Protein AF-A0AAV8HMB7-F1 (afdb_monomer)

Organism: NCBI:txid906938

Secondary structure (DSSP, 8-state):
--HHHHHHHHSS--TTHHHHHHHHHHHHHHHHS--HHHH-TT-HHHHHH-HHHHHHHHHHHHHHHHHHHHHHHHHHHHHHHGGGSPPPHHHHHHHHHH-TTSSS---HHHHHHHHHHHHHHHHHHHHHHHHHHHHHHHH-HHHHHHHHHHHHHHHHH-SSGGG--GGG--S-----S----------PPP-----

Foldseek 3Di:
DDQVLCCQALVGDQPCVVVLVVLLVLLVVLVVDDALCVVCVPDPVSCVPTPSNVSNVVSVVSLLVSVVVSLVVSVVVCVVPDPPDDDHNSNVLVVQQVPPPDPDGQDPVNSSVVSSVSVSVVPPVVVVVVVVLVVVCVVPVVLVVVVVVVVVVVCVVDVDPVPPDPVPDDDSPPPPVDDPDPDPDPDDDDDDDDD

Mean predicted aligned error: 13.23 Å

Radius of gyration: 24.37 Å; Cα contacts (8 Å, |Δi|>4): 107; chains: 1; bounding box: 88×45×56 Å

InterPro domains:
  IPR001128 Cytochrome P450 [PF00067] (11-167)
  IPR002401 Cytochrome P450, E-class, group I [PR00463] (110-127)
  IPR002401 Cytochrome P450, E-class, group I [PR00463] (130-156)
  IPR036396 Cytochrome P450 superfamily [G3DSA:1.10.630.10] (1-181)
  IPR036396 Cytochrome P450 superfamily [SSF48264] (2-167)
  IPR052306 Cytochrome P450 71D [PTHR47953] (2-163)

Solvent-accessible surface area (backbone atoms only — not comparable to full-atom values): 11800 Å² total; per-residue (Å²): 110,44,68,67,56,34,33,57,40,63,66,39,79,68,91,58,49,70,60,47,46,54,34,47,50,54,40,51,50,52,74,73,45,94,47,61,44,75,79,36,71,85,39,68,63,37,54,72,68,35,61,59,59,56,49,41,54,50,29,49,52,54,46,49,54,53,48,49,55,51,53,50,54,45,51,54,51,45,70,76,57,54,93,80,62,86,82,29,53,49,58,53,54,51,50,48,37,70,38,84,85,48,99,71,51,54,49,67,70,57,51,52,49,51,55,50,50,52,49,52,57,58,22,54,57,52,50,53,52,50,54,51,52,52,53,54,33,70,74,32,59,71,60,37,52,50,53,54,51,48,53,56,52,50,56,76,74,41,98,47,88,86,70,67,65,73,90,80,64,81,91,76,76,80,68,74,91,65,75,94,69,85,74,87,73,83,86,79,79,88,74,90,74,92,130

Sequence (195 aa):
MNDITTRAIIGSKCKKQDTFLRELDAAVKILADFNLTDLFPSSRLARLVSSAAKIAERSKQEIYHILDEVIEQHRESMIARGESKEEDLLSVLLRLHDEETLENPLDMDKIRAAILDLFAAGSETTSTTLEWAMSELIRNPATMEMAQSEIRRIIKGSSTPEEIDMSESIGLTARRKTPLLLFAVPYEIDMGING

Structure (mmCIF, N/CA/C/O backbone):
data_AF-A0AAV8HMB7-F1
#
_entry.id   AF-A0AAV8HMB7-F1
#
loop_
_atom_site.group_PDB
_atom_site.id
_atom_site.type_symbol
_atom_site.label_atom_id
_atom_site.label_alt_id
_atom_site.label_comp_id
_atom_site.label_asym_id
_atom_site.label_entity_id
_atom_site.label_seq_id
_atom_site.pdbx_PDB_ins_code
_atom_site.Cartn_x
_atom_site.Cartn_y
_atom_site.Cartn_z
_atom_site.occupancy
_atom_site.B_iso_or_equiv
_atom_site.auth_seq_id
_atom_site.auth_comp_id
_atom_site.auth_asym_id
_atom_site.auth_atom_id
_atom_site.pdbx_PDB_model_num
ATOM 1 N N . MET A 1 1 ? -0.759 3.707 5.070 1.00 62.91 1 MET A N 1
ATOM 2 C CA . MET A 1 1 ? 0.186 2.696 4.586 1.00 62.91 1 MET A CA 1
ATOM 3 C C . MET A 1 1 ? 0.755 2.033 5.795 1.00 62.91 1 MET A C 1
ATOM 5 O O . MET A 1 1 ? 1.129 2.752 6.706 1.00 62.91 1 MET A O 1
ATOM 9 N N . ASN A 1 2 ? 0.722 0.712 5.860 1.00 75.00 2 ASN A N 1
ATOM 10 C CA . ASN A 1 2 ? 1.166 0.003 7.053 1.00 75.00 2 ASN A CA 1
ATOM 11 C C . ASN A 1 2 ? 2.586 -0.512 6.826 1.00 75.00 2 ASN A C 1
ATOM 13 O O . ASN A 1 2 ? 2.926 -0.933 5.723 1.00 75.00 2 ASN A O 1
ATOM 17 N N . ASP A 1 3 ? 3.413 -0.472 7.872 1.00 79.50 3 ASP A N 1
ATOM 18 C CA . ASP A 1 3 ? 4.829 -0.869 7.812 1.00 79.50 3 ASP A CA 1
ATOM 19 C C . ASP A 1 3 ? 4.992 -2.324 7.331 1.00 79.50 3 ASP A C 1
ATOM 21 O O . ASP A 1 3 ? 5.912 -2.648 6.586 1.00 79.50 3 ASP A O 1
ATOM 25 N N . ILE A 1 4 ? 4.033 -3.187 7.683 1.00 80.50 4 ILE A N 1
ATOM 26 C CA . ILE A 1 4 ? 3.960 -4.583 7.227 1.00 80.50 4 ILE A CA 1
ATOM 27 C C . ILE A 1 4 ? 3.804 -4.644 5.702 1.00 80.50 4 ILE A C 1
ATOM 29 O O . ILE A 1 4 ? 4.595 -5.296 5.024 1.00 80.50 4 ILE A O 1
ATOM 33 N N . THR A 1 5 ? 2.824 -3.922 5.154 1.00 83.19 5 THR A N 1
ATOM 34 C CA . THR A 1 5 ? 2.552 -3.871 3.713 1.00 83.19 5 THR A CA 1
ATOM 35 C C . THR A 1 5 ? 3.744 -3.292 2.951 1.00 83.19 5 THR A C 1
ATOM 37 O O . THR A 1 5 ? 4.131 -3.839 1.924 1.00 83.19 5 THR A O 1
ATOM 40 N N . THR A 1 6 ? 4.399 -2.244 3.468 1.00 84.88 6 THR A N 1
ATOM 41 C CA . THR A 1 6 ? 5.612 -1.704 2.827 1.00 84.88 6 THR A CA 1
ATOM 42 C C . THR A 1 6 ? 6.750 -2.705 2.816 1.00 84.88 6 THR A C 1
ATOM 44 O O . THR A 1 6 ? 7.386 -2.899 1.785 1.00 84.88 6 THR A O 1
ATOM 47 N N . ARG A 1 7 ? 6.985 -3.398 3.934 1.00 85.50 7 ARG A N 1
ATOM 48 C CA . ARG A 1 7 ? 8.074 -4.371 4.015 1.00 85.50 7 ARG A CA 1
ATOM 49 C C . ARG A 1 7 ? 7.857 -5.568 3.099 1.00 85.50 7 ARG A C 1
ATOM 51 O O . ARG A 1 7 ? 8.823 -6.030 2.513 1.00 85.50 7 ARG A O 1
ATOM 58 N N . ALA A 1 8 ? 6.620 -6.033 2.947 1.00 85.75 8 ALA A N 1
ATOM 59 C CA . ALA A 1 8 ? 6.302 -7.134 2.041 1.00 85.75 8 ALA A CA 1
ATOM 60 C C . ALA A 1 8 ? 6.504 -6.762 0.560 1.00 85.75 8 ALA A C 1
ATOM 62 O O . ALA A 1 8 ? 6.928 -7.591 -0.239 1.00 85.75 8 ALA A O 1
ATOM 63 N N . ILE A 1 9 ? 6.199 -5.516 0.187 1.00 86.75 9 ILE A N 1
ATOM 64 C CA . ILE A 1 9 ? 6.193 -5.090 -1.218 1.00 86.75 9 ILE A CA 1
ATOM 65 C C . ILE A 1 9 ? 7.569 -4.604 -1.674 1.00 86.75 9 ILE A C 1
ATOM 67 O O . ILE A 1 9 ? 8.003 -4.965 -2.762 1.00 86.75 9 ILE A O 1
ATOM 71 N N . ILE A 1 10 ? 8.243 -3.790 -0.857 1.00 87.38 10 ILE A N 1
ATOM 72 C CA . ILE A 1 10 ? 9.503 -3.106 -1.211 1.00 87.38 10 ILE A CA 1
ATOM 73 C C . ILE A 1 10 ? 10.653 -3.426 -0.245 1.00 87.38 10 ILE A C 1
ATOM 75 O O . ILE A 1 10 ? 11.651 -2.705 -0.185 1.00 87.38 10 ILE A O 1
ATOM 79 N N . GLY A 1 11 ? 10.476 -4.419 0.632 1.00 84.31 11 GLY A N 1
ATOM 80 C CA . GLY A 1 11 ? 11.531 -4.890 1.533 1.00 84.31 11 GLY A CA 1
ATOM 81 C C . GLY A 1 11 ? 12.015 -3.871 2.571 1.00 84.31 11 GLY A C 1
ATOM 82 O O . GLY A 1 11 ? 13.046 -4.105 3.216 1.00 84.31 11 GLY A O 1
ATOM 83 N N . SER A 1 12 ? 11.337 -2.724 2.704 1.00 83.44 12 SER A N 1
ATOM 84 C CA . SER A 1 12 ? 11.775 -1.559 3.478 1.00 83.44 12 SER A CA 1
ATOM 85 C C . SER A 1 12 ? 10.609 -0.622 3.842 1.00 83.44 12 SER A C 1
ATOM 87 O O . SER A 1 12 ? 9.464 -0.849 3.453 1.00 83.44 12 SER A O 1
ATOM 89 N N . LYS A 1 13 ? 10.883 0.423 4.638 1.00 83.62 13 LYS A N 1
ATOM 90 C CA . LYS A 1 13 ? 9.896 1.463 4.977 1.00 83.62 13 LYS A CA 1
ATOM 91 C C . LYS A 1 13 ? 9.888 2.560 3.916 1.00 83.62 13 LYS A C 1
ATOM 93 O O . LYS A 1 13 ? 10.948 3.023 3.502 1.00 83.62 13 LYS A O 1
ATOM 98 N N . CYS A 1 14 ? 8.707 3.060 3.563 1.00 81.44 14 CYS A N 1
ATOM 99 C CA . CYS A 1 14 ? 8.588 4.227 2.690 1.00 81.44 14 CYS A CA 1
ATOM 100 C C . CYS A 1 14 ? 8.839 5.528 3.472 1.00 81.44 14 CYS A C 1
ATOM 102 O O . CYS A 1 14 ? 8.120 5.839 4.418 1.00 81.44 14 CYS A O 1
ATOM 104 N N . LYS A 1 15 ? 9.827 6.328 3.051 1.00 84.88 15 LYS A N 1
ATOM 105 C CA . LYS A 1 15 ? 10.182 7.597 3.720 1.00 84.88 15 LYS A CA 1
ATOM 106 C C . LYS A 1 15 ? 9.105 8.681 3.588 1.00 84.88 15 LYS A C 1
ATOM 108 O O . LYS A 1 15 ? 8.973 9.515 4.475 1.00 84.88 15 LYS A O 1
ATOM 113 N N . LYS A 1 16 ? 8.347 8.683 2.486 1.00 86.69 16 LYS A N 1
ATOM 114 C CA . LYS A 1 16 ? 7.319 9.693 2.161 1.00 86.69 16 LYS A CA 1
ATOM 115 C C . LYS A 1 16 ? 5.893 9.185 2.393 1.00 86.69 16 LYS A C 1
ATOM 117 O O . LYS A 1 16 ? 4.958 9.612 1.722 1.00 86.69 16 LYS A O 1
AT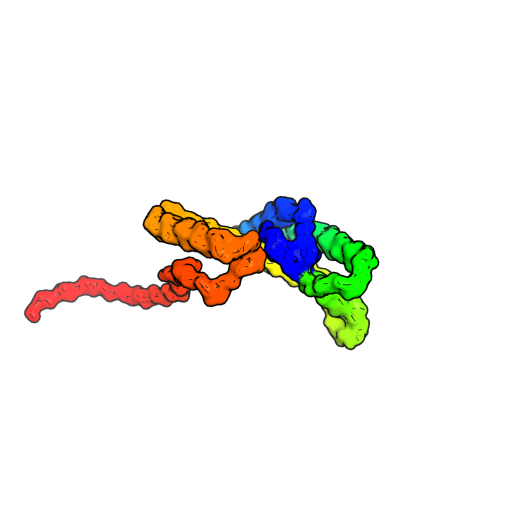OM 122 N N . GLN A 1 17 ? 5.731 8.281 3.353 1.00 84.62 17 GLN A N 1
ATOM 123 C CA . GLN A 1 17 ? 4.473 7.608 3.669 1.00 84.62 17 GLN A CA 1
ATOM 124 C C . GLN A 1 17 ? 3.298 8.566 3.914 1.00 84.62 17 GLN A C 1
ATOM 126 O O . GLN A 1 17 ? 2.227 8.351 3.354 1.00 84.62 17 GLN A O 1
ATOM 131 N N . ASP A 1 18 ? 3.491 9.629 4.698 1.00 86.88 18 ASP A N 1
ATOM 132 C CA . ASP A 1 18 ? 2.414 10.579 5.014 1.00 86.88 18 ASP A CA 1
ATOM 133 C C . ASP A 1 18 ? 1.961 11.369 3.782 1.00 86.88 18 ASP A C 1
ATOM 135 O O . ASP A 1 18 ? 0.770 11.585 3.564 1.00 86.88 18 ASP A O 1
ATOM 139 N N . THR A 1 19 ? 2.917 11.770 2.941 1.00 88.50 19 THR A N 1
ATOM 140 C CA . THR A 1 19 ? 2.638 12.434 1.662 1.00 88.50 19 THR A CA 1
ATOM 141 C C . THR A 1 19 ? 1.896 11.491 0.728 1.00 88.50 19 THR A C 1
ATOM 143 O O . THR A 1 19 ? 0.855 11.871 0.209 1.00 88.50 19 THR A O 1
ATOM 146 N N . PHE A 1 20 ? 2.363 10.250 0.583 1.00 87.50 20 PHE A N 1
ATOM 147 C CA . PHE A 1 20 ? 1.686 9.241 -0.228 1.00 87.50 20 PHE A CA 1
ATOM 148 C C . PHE A 1 20 ? 0.240 9.017 0.229 1.00 87.50 20 PHE A C 1
ATOM 150 O O . PHE A 1 20 ? -0.669 9.024 -0.592 1.00 87.50 20 PHE A O 1
ATOM 157 N N . LEU A 1 21 ? 0.009 8.868 1.538 1.00 86.31 21 LEU A N 1
ATOM 158 C CA . LEU A 1 21 ? -1.334 8.649 2.077 1.00 86.31 21 LEU A CA 1
ATOM 159 C C . LEU A 1 21 ? -2.268 9.826 1.852 1.00 86.31 21 LEU A C 1
ATOM 161 O O . LEU A 1 21 ? -3.438 9.618 1.553 1.00 86.31 21 LEU A O 1
ATOM 165 N N . ARG A 1 22 ? -1.757 11.050 1.983 1.00 89.31 22 ARG A N 1
ATOM 166 C CA . ARG A 1 22 ? -2.537 12.258 1.719 1.00 89.31 22 ARG A CA 1
ATOM 167 C C . ARG A 1 22 ? -2.952 12.348 0.251 1.00 89.31 22 ARG A C 1
ATOM 169 O O . ARG A 1 22 ? -4.106 12.660 -0.026 1.00 89.31 22 ARG A O 1
ATOM 176 N N . GLU A 1 23 ? -2.035 12.079 -0.676 1.00 89.44 23 GLU A N 1
ATOM 177 C CA . GLU A 1 23 ? -2.359 12.102 -2.107 1.00 89.44 23 GLU A CA 1
ATOM 178 C C . GLU A 1 23 ? -3.287 10.945 -2.498 1.00 89.44 23 GLU A C 1
ATOM 180 O O . GLU A 1 23 ? -4.195 11.128 -3.308 1.00 89.44 23 GLU A O 1
ATOM 185 N N . LEU A 1 24 ? -3.112 9.773 -1.882 1.00 85.75 24 LEU A N 1
ATOM 186 C CA . LEU A 1 24 ? -4.004 8.634 -2.072 1.00 85.75 24 LEU A CA 1
ATOM 187 C C . LEU A 1 24 ? -5.419 8.936 -1.560 1.00 85.75 24 LEU A C 1
ATOM 189 O O . LEU A 1 24 ? -6.378 8.686 -2.279 1.00 85.75 24 LEU A O 1
ATOM 193 N N . ASP A 1 25 ? -5.563 9.518 -0.367 1.00 84.69 25 ASP A N 1
ATOM 194 C CA . ASP A 1 25 ? -6.860 9.939 0.184 1.00 84.69 25 ASP A CA 1
ATOM 195 C C . ASP A 1 25 ? -7.547 10.977 -0.718 1.00 84.69 25 ASP A C 1
ATOM 197 O O . ASP A 1 25 ? -8.743 10.871 -0.988 1.00 84.69 25 ASP A O 1
ATOM 201 N N . ALA A 1 26 ? -6.792 11.939 -1.260 1.00 85.50 26 ALA A N 1
ATOM 202 C CA . ALA A 1 26 ? -7.321 12.890 -2.235 1.00 85.50 26 ALA A CA 1
ATOM 203 C C . ALA A 1 26 ? -7.830 12.187 -3.507 1.00 85.50 26 ALA A C 1
ATOM 205 O O . ALA A 1 26 ? -8.921 12.503 -3.988 1.00 85.50 26 ALA A O 1
ATOM 206 N N . ALA A 1 27 ? -7.081 11.210 -4.027 1.00 82.19 27 ALA A N 1
ATOM 207 C CA . ALA A 1 27 ? -7.482 10.428 -5.194 1.00 82.19 27 ALA A CA 1
ATOM 208 C C . ALA A 1 27 ? -8.721 9.556 -4.918 1.00 82.19 27 ALA A C 1
ATOM 210 O O . ALA A 1 27 ? -9.657 9.559 -5.718 1.00 82.19 27 ALA A O 1
ATOM 211 N N . VAL A 1 28 ? -8.768 8.860 -3.777 1.00 80.19 28 VAL A N 1
ATOM 212 C CA . VAL A 1 28 ? -9.905 8.017 -3.364 1.00 80.19 28 VAL A CA 1
ATOM 213 C C . VAL A 1 28 ? -11.162 8.855 -3.155 1.00 80.19 28 VAL A C 1
ATOM 215 O O . VAL A 1 28 ? -12.229 8.473 -3.627 1.00 80.19 28 VAL A O 1
ATOM 218 N N . LYS A 1 29 ? -11.050 10.034 -2.532 1.00 82.00 29 LYS A N 1
ATOM 219 C CA . LYS A 1 29 ? -12.180 10.964 -2.384 1.00 82.00 29 LYS A CA 1
ATOM 220 C C . LYS A 1 29 ? -12.753 11.387 -3.725 1.00 82.00 29 LYS A C 1
ATOM 222 O O . LYS A 1 29 ? -13.965 11.409 -3.873 1.00 82.00 29 LYS A O 1
ATOM 227 N N . ILE A 1 30 ? -11.900 11.684 -4.703 1.00 80.31 30 ILE A N 1
ATOM 228 C CA . ILE A 1 30 ? -12.360 12.036 -6.050 1.00 80.31 30 ILE A CA 1
ATOM 229 C C . ILE A 1 30 ? -13.053 10.850 -6.719 1.00 80.31 30 ILE A C 1
ATOM 231 O O . ILE A 1 30 ? -14.094 11.045 -7.333 1.00 80.31 30 ILE A O 1
ATOM 235 N N . LEU A 1 31 ? -12.505 9.637 -6.587 1.00 73.19 31 LEU A N 1
ATOM 236 C CA . LEU A 1 31 ? -13.115 8.418 -7.130 1.00 73.19 31 LEU A CA 1
ATOM 237 C C . LEU A 1 31 ? -14.464 8.083 -6.476 1.00 73.19 31 LEU A C 1
ATOM 239 O O . LEU A 1 31 ? -15.320 7.487 -7.125 1.00 73.19 31 LEU A O 1
ATOM 243 N N . ALA A 1 32 ? -14.640 8.432 -5.201 1.00 73.88 32 ALA A N 1
ATOM 244 C CA . ALA A 1 32 ? -15.855 8.168 -4.438 1.00 73.88 32 ALA A CA 1
ATOM 245 C C . ALA A 1 32 ? -16.929 9.266 -4.571 1.00 73.88 32 ALA A C 1
ATOM 247 O O . ALA A 1 32 ? -18.093 9.003 -4.265 1.00 73.88 32 ALA A O 1
ATOM 248 N N . ASP A 1 33 ? -16.560 10.483 -4.985 1.00 72.88 33 ASP A N 1
ATOM 249 C CA . ASP A 1 33 ? -17.474 11.623 -5.124 1.00 72.88 33 ASP A CA 1
ATOM 250 C C . ASP A 1 33 ? -18.108 11.698 -6.527 1.00 72.88 33 ASP A C 1
ATOM 252 O O . ASP A 1 33 ? -17.581 11.179 -7.511 1.00 72.88 33 ASP A O 1
ATOM 256 N N . PHE A 1 34 ? -19.257 12.365 -6.640 1.00 67.81 34 PHE A N 1
ATOM 257 C CA . PHE A 1 34 ? -19.958 12.546 -7.912 1.00 67.81 34 PHE A CA 1
ATOM 258 C C . PHE A 1 34 ? -19.314 13.665 -8.737 1.00 67.81 34 PHE A C 1
ATOM 260 O O . PHE A 1 34 ? -19.538 14.849 -8.472 1.00 67.81 34 PHE A O 1
ATOM 267 N N . ASN A 1 35 ? -18.579 13.326 -9.801 1.00 66.62 35 ASN A N 1
ATOM 268 C CA . ASN A 1 35 ? -17.945 14.340 -10.644 1.00 66.62 35 ASN A CA 1
ATOM 269 C C . ASN A 1 35 ? -18.756 14.662 -11.907 1.00 66.62 35 ASN A C 1
ATOM 271 O O . ASN A 1 35 ? -19.374 13.806 -12.540 1.00 66.62 35 ASN A O 1
ATOM 275 N N . LEU A 1 36 ? -18.678 15.919 -12.364 1.00 63.78 36 LEU A N 1
ATOM 276 C CA . LEU A 1 36 ? -19.270 16.355 -13.643 1.00 63.78 36 LEU A CA 1
ATOM 277 C C . LEU A 1 36 ? -18.724 15.573 -14.845 1.00 63.78 36 LEU A C 1
ATOM 279 O O . LEU A 1 36 ? -19.393 15.461 -15.871 1.00 63.78 36 LEU A O 1
ATOM 283 N N . THR A 1 37 ? -17.508 15.046 -14.722 1.00 67.94 37 THR A N 1
ATOM 284 C CA . THR A 1 37 ? -16.890 14.163 -15.712 1.00 67.94 37 THR A CA 1
ATOM 285 C C . THR A 1 37 ? -17.543 12.787 -15.761 1.00 67.94 37 THR A C 1
ATOM 287 O O . THR A 1 37 ? -17.557 12.192 -16.833 1.00 67.94 37 THR A O 1
ATOM 290 N N . ASP A 1 38 ? -18.137 12.323 -14.663 1.00 71.12 38 ASP A N 1
ATOM 291 C CA . ASP A 1 38 ? -18.827 11.030 -14.588 1.00 71.12 38 ASP A CA 1
ATOM 292 C C . ASP A 1 38 ? -20.257 11.155 -15.126 1.00 71.12 38 ASP A C 1
ATOM 294 O O . ASP A 1 38 ? -20.750 10.270 -15.823 1.00 71.12 38 ASP A O 1
ATOM 298 N N . LEU A 1 39 ? -20.900 12.305 -14.885 1.00 74.69 39 LEU A N 1
ATOM 299 C CA . LEU A 1 39 ? -22.230 12.622 -15.420 1.00 74.69 39 LEU A CA 1
ATOM 300 C C . LEU A 1 39 ? -22.205 12.976 -16.915 1.00 74.69 39 LEU A C 1
ATOM 302 O O . LEU A 1 39 ? -23.147 12.670 -17.645 1.00 74.69 39 LEU A O 1
A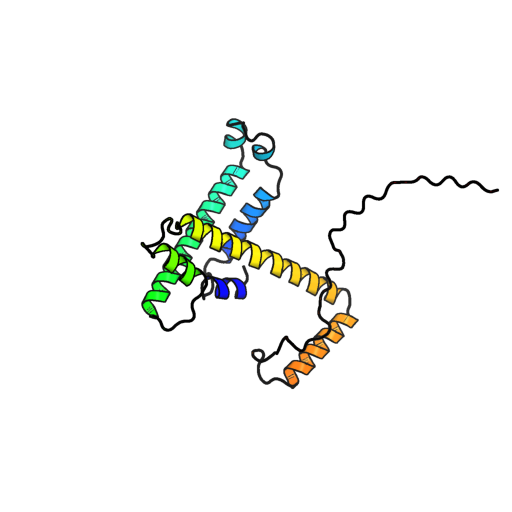TOM 306 N N . PHE A 1 40 ? -21.135 13.623 -17.387 1.00 74.56 40 PHE A N 1
ATOM 307 C CA . PHE A 1 40 ? -21.007 14.083 -18.773 1.00 74.56 40 PHE A CA 1
ATOM 308 C C . PHE A 1 40 ? -19.627 13.749 -19.371 1.00 74.56 40 PHE A C 1
ATOM 310 O O . PHE A 1 40 ? -18.877 14.659 -19.749 1.00 74.56 40 PHE A O 1
ATOM 317 N N . PRO A 1 41 ? -19.294 12.455 -19.551 1.00 69.38 41 PRO A N 1
ATOM 318 C CA . PRO A 1 41 ? -17.954 12.002 -19.952 1.00 69.38 41 PRO A CA 1
ATOM 319 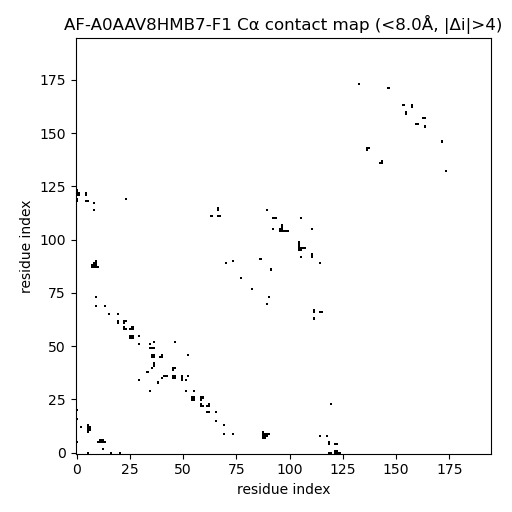C C . PRO A 1 41 ? -17.499 12.534 -21.318 1.00 69.38 41 PRO A C 1
ATOM 321 O O . PRO A 1 41 ? -16.304 12.720 -21.569 1.00 69.38 41 PRO A O 1
ATOM 324 N N . SER A 1 42 ? -18.451 12.854 -22.197 1.00 78.25 42 SER A N 1
ATOM 325 C CA . SER A 1 42 ? -18.189 13.359 -23.552 1.00 78.25 42 SER A CA 1
ATOM 326 C C . SER A 1 42 ? -17.965 14.877 -23.619 1.00 78.25 42 SER A C 1
ATOM 328 O O . SER A 1 42 ? -17.517 15.393 -24.644 1.00 78.25 42 SER A O 1
ATOM 330 N N . SER A 1 43 ? -18.252 15.619 -22.545 1.00 77.94 43 SER A N 1
ATOM 331 C CA . SER A 1 43 ? -18.160 17.080 -22.551 1.00 77.94 43 SER A CA 1
ATOM 332 C C . SER A 1 43 ? -16.729 17.550 -22.286 1.00 77.94 43 SER A C 1
ATOM 334 O O . SER A 1 43 ? -16.201 17.455 -21.177 1.00 77.94 43 SER A O 1
ATOM 336 N N . ARG A 1 44 ? -16.094 18.132 -23.311 1.00 72.19 44 ARG A N 1
ATOM 337 C CA . ARG A 1 44 ? -14.770 18.768 -23.177 1.00 72.19 44 ARG A CA 1
ATOM 338 C C . ARG A 1 44 ? -14.789 19.924 -22.173 1.00 72.19 44 ARG A C 1
ATOM 340 O O . ARG A 1 44 ? -13.793 20.131 -21.492 1.00 72.19 44 ARG A O 1
ATOM 347 N N . LEU A 1 45 ? -15.916 20.631 -22.055 1.00 71.81 45 LEU A N 1
ATOM 348 C CA . LEU A 1 45 ? -16.099 21.719 -21.094 1.00 71.81 45 LEU A CA 1
ATOM 349 C C . LEU A 1 45 ? -16.177 21.189 -19.656 1.00 71.81 45 LEU A C 1
ATOM 351 O O . LEU A 1 45 ? -15.517 21.738 -18.780 1.00 71.81 45 LEU A O 1
ATOM 355 N N . ALA A 1 46 ? -16.903 20.086 -19.430 1.00 70.62 46 ALA A N 1
ATOM 356 C CA . ALA A 1 46 ? -16.967 19.441 -18.118 1.00 70.62 46 ALA A CA 1
ATOM 357 C C . ALA A 1 46 ? -15.574 18.990 -17.653 1.00 70.62 46 ALA A C 1
ATOM 359 O O . ALA A 1 46 ? -15.199 19.247 -16.513 1.00 70.62 46 ALA A O 1
ATOM 360 N N . ARG A 1 47 ? -14.756 18.422 -18.553 1.00 67.44 47 ARG A N 1
ATOM 361 C CA . ARG A 1 47 ? -13.353 18.081 -18.253 1.00 67.44 47 ARG A CA 1
ATOM 362 C C . ARG A 1 47 ? -12.477 19.307 -17.974 1.00 67.44 47 ARG A C 1
ATOM 364 O O . ARG A 1 47 ? -11.644 19.260 -17.080 1.00 67.44 47 ARG A O 1
ATOM 371 N N . LEU A 1 48 ? -12.655 20.401 -18.719 1.00 67.44 48 LEU A N 1
ATOM 372 C CA . LEU A 1 48 ? -11.837 21.614 -18.580 1.00 67.44 48 LEU A CA 1
ATOM 373 C C . LEU A 1 48 ? -12.114 22.372 -17.267 1.00 67.44 48 LEU A C 1
ATOM 375 O O . LEU A 1 48 ? -11.201 22.941 -16.658 1.00 67.44 48 LEU A O 1
ATOM 379 N N . VAL A 1 49 ? -13.384 22.393 -16.854 1.00 68.00 49 VAL A N 1
ATOM 380 C CA . VAL A 1 49 ? -13.864 23.104 -15.660 1.00 68.00 49 VAL A CA 1
ATOM 381 C C . VAL A 1 49 ? -13.763 22.234 -14.402 1.00 68.00 49 VAL A C 1
ATOM 383 O O . VAL A 1 49 ? -13.698 22.779 -13.303 1.00 68.00 49 VAL A O 1
ATOM 386 N N . SER A 1 50 ? -13.674 20.906 -14.542 1.00 74.19 50 SER A N 1
ATOM 387 C CA . SER A 1 50 ? -13.558 19.985 -13.408 1.00 74.19 50 SER A CA 1
ATOM 388 C C . SER A 1 50 ? -12.283 20.238 -12.598 1.00 74.19 50 SER A C 1
ATOM 390 O O . SER A 1 50 ? -11.161 19.961 -13.031 1.00 74.19 50 SER A O 1
ATOM 392 N N . SER A 1 51 ? -12.466 20.759 -11.385 1.00 75.75 51 SER A N 1
ATOM 393 C CA . SER A 1 51 ? -11.431 20.807 -10.353 1.00 75.75 51 SER A CA 1
ATOM 394 C C . SER A 1 51 ? -10.981 19.398 -9.968 1.00 75.75 51 SER A C 1
ATOM 396 O O . SER A 1 51 ? -9.787 19.185 -9.783 1.00 75.75 51 SER A O 1
ATOM 398 N N . ALA A 1 52 ? -11.902 18.432 -9.939 1.00 77.44 52 ALA A N 1
ATOM 399 C CA . ALA A 1 52 ? -11.619 17.039 -9.615 1.00 77.44 52 ALA A CA 1
ATOM 400 C C . ALA A 1 52 ? -10.621 16.400 -10.591 1.00 77.44 52 ALA A C 1
ATOM 402 O O . ALA A 1 52 ? -9.644 15.804 -10.154 1.00 77.44 52 ALA A O 1
ATOM 403 N N . ALA A 1 53 ? -10.777 16.614 -11.902 1.00 75.00 53 ALA A N 1
ATOM 404 C CA . ALA A 1 53 ? -9.832 16.094 -12.895 1.00 75.00 53 ALA A CA 1
ATOM 405 C C . ALA A 1 53 ? -8.417 16.678 -12.714 1.00 75.00 53 ALA A C 1
ATOM 407 O O . ALA A 1 53 ? -7.423 15.969 -12.842 1.00 75.00 53 ALA A O 1
ATOM 408 N N . LYS A 1 54 ? -8.320 17.971 -12.373 1.00 81.50 54 LYS A N 1
ATOM 409 C CA . LYS A 1 54 ? -7.033 18.637 -12.111 1.00 81.50 54 LYS A CA 1
ATOM 410 C C . LYS A 1 54 ? -6.373 18.141 -10.826 1.00 81.50 54 LYS A C 1
ATOM 412 O O . LYS A 1 54 ? -5.154 18.004 -10.793 1.00 81.50 54 LYS A O 1
ATOM 417 N N . ILE A 1 55 ? -7.156 17.909 -9.772 1.00 82.94 55 ILE A N 1
ATOM 418 C CA . ILE A 1 55 ? -6.641 17.386 -8.501 1.00 82.94 55 ILE A CA 1
ATOM 419 C C . ILE A 1 55 ? -6.207 15.928 -8.681 1.00 82.94 55 ILE A C 1
ATOM 421 O O . ILE A 1 55 ? -5.104 15.592 -8.272 1.00 82.94 55 ILE A O 1
ATOM 425 N N . ALA A 1 56 ? -7.002 15.101 -9.366 1.00 81.56 56 ALA A N 1
ATOM 426 C CA . ALA A 1 56 ? -6.661 13.707 -9.642 1.00 81.56 56 ALA A CA 1
ATOM 427 C C . ALA A 1 56 ? -5.352 13.578 -10.433 1.00 81.56 56 ALA A C 1
ATOM 429 O O . ALA A 1 56 ? -4.492 12.783 -10.063 1.00 81.56 56 ALA A O 1
ATOM 430 N N . GLU A 1 57 ? -5.165 14.390 -11.478 1.00 84.00 57 GLU A N 1
ATOM 431 C CA . GLU A 1 57 ? -3.920 14.384 -12.253 1.00 84.00 57 GLU A CA 1
ATOM 432 C C . GLU A 1 57 ? -2.719 14.825 -11.404 1.00 84.00 57 GLU A C 1
ATOM 434 O O . GLU A 1 57 ? -1.667 14.195 -11.458 1.00 84.00 57 GLU A O 1
ATOM 439 N N . ARG A 1 58 ? -2.879 15.855 -10.562 1.00 88.81 58 ARG A N 1
ATOM 440 C CA . ARG A 1 58 ? -1.820 16.281 -9.635 1.00 88.81 58 ARG A CA 1
ATOM 441 C C . ARG A 1 58 ? -1.463 15.173 -8.645 1.00 88.81 58 ARG A C 1
ATOM 443 O O . ARG A 1 58 ? -0.289 14.854 -8.499 1.00 88.81 58 ARG A O 1
ATOM 450 N N . SER A 1 59 ? -2.456 14.586 -7.981 1.00 87.81 59 SER A N 1
ATOM 451 C CA . SER A 1 59 ? -2.217 13.525 -7.001 1.00 87.81 59 SER A CA 1
ATOM 452 C C . SER A 1 59 ? -1.604 12.293 -7.664 1.00 87.81 59 SER A C 1
ATOM 454 O O . SER A 1 59 ? -0.677 11.716 -7.110 1.00 87.81 59 SER A O 1
ATOM 456 N N . LYS A 1 60 ? -2.018 11.941 -8.890 1.00 87.50 60 LYS A N 1
ATOM 457 C CA . LYS A 1 60 ? -1.364 10.891 -9.684 1.00 87.50 60 LYS A CA 1
ATOM 458 C C . LYS A 1 60 ? 0.117 11.199 -9.921 1.00 87.50 60 LYS A C 1
ATOM 460 O O . LYS A 1 60 ? 0.946 10.320 -9.701 1.00 87.50 60 LYS A O 1
ATOM 465 N N . GLN A 1 61 ? 0.451 12.413 -10.360 1.00 91.31 61 GLN A N 1
ATOM 466 C CA . GLN A 1 61 ? 1.838 12.815 -10.626 1.00 91.31 61 GLN A CA 1
ATOM 467 C C . GLN A 1 61 ? 2.706 12.736 -9.367 1.00 91.31 61 GLN A C 1
ATOM 469 O O . GLN A 1 61 ? 3.785 12.149 -9.408 1.00 91.31 61 GLN A O 1
ATOM 474 N N . GLU A 1 62 ? 2.215 13.247 -8.239 1.00 92.56 62 GLU A N 1
ATOM 475 C CA . GLU A 1 62 ? 2.929 13.183 -6.959 1.00 92.56 62 GLU A CA 1
ATOM 476 C C . GLU A 1 62 ? 3.100 11.741 -6.463 1.00 92.56 62 GLU A C 1
ATOM 478 O O . GLU A 1 62 ? 4.186 11.353 -6.032 1.00 92.56 62 GLU A O 1
ATOM 483 N N . ILE A 1 63 ? 2.056 10.912 -6.573 1.00 91.31 63 ILE A N 1
ATOM 484 C CA . ILE A 1 63 ? 2.133 9.485 -6.239 1.00 91.31 63 ILE A CA 1
ATOM 485 C C . ILE A 1 63 ? 3.195 8.797 -7.099 1.00 91.31 63 ILE A C 1
ATOM 487 O O . ILE A 1 63 ? 4.032 8.076 -6.563 1.00 91.31 63 ILE A O 1
ATOM 491 N N . TYR A 1 64 ? 3.192 9.025 -8.413 1.00 92.62 64 TYR A N 1
ATOM 492 C CA . TYR A 1 64 ? 4.127 8.370 -9.331 1.00 92.62 64 TYR A CA 1
ATOM 493 C C . TYR A 1 64 ? 5.564 8.818 -9.071 1.00 92.62 64 TYR A C 1
ATOM 495 O O . TYR A 1 64 ? 6.455 7.978 -9.043 1.00 92.62 64 TYR A O 1
ATOM 503 N N . HIS A 1 65 ? 5.775 10.096 -8.759 1.00 94.00 65 HIS A N 1
ATOM 504 C CA . HIS A 1 65 ? 7.076 10.606 -8.342 1.00 94.00 65 HIS A CA 1
ATOM 505 C C . HIS A 1 65 ? 7.585 9.925 -7.057 1.00 94.00 65 HIS A C 1
ATOM 507 O O . HIS A 1 65 ? 8.751 9.547 -6.967 1.00 94.00 65 HIS A O 1
ATOM 513 N N . ILE A 1 66 ? 6.717 9.709 -6.061 1.00 92.31 66 ILE A N 1
ATOM 514 C CA . ILE A 1 66 ? 7.084 8.953 -4.851 1.00 92.31 66 ILE A CA 1
ATOM 515 C C . ILE A 1 66 ? 7.425 7.497 -5.195 1.00 92.31 66 ILE A C 1
ATOM 517 O O . ILE A 1 66 ? 8.378 6.951 -4.641 1.00 92.31 66 ILE A O 1
ATOM 521 N N . LEU A 1 67 ? 6.662 6.861 -6.088 1.00 92.56 67 LEU A N 1
ATOM 522 C CA . LEU A 1 67 ? 6.925 5.486 -6.519 1.00 92.56 67 LEU A CA 1
ATOM 523 C C . LEU A 1 67 ? 8.255 5.369 -7.267 1.00 92.56 67 LEU A C 1
ATOM 525 O O . LEU A 1 67 ? 8.984 4.412 -7.029 1.00 92.56 67 LEU A O 1
ATOM 529 N N . ASP A 1 68 ? 8.603 6.349 -8.099 1.00 93.19 68 ASP A N 1
ATOM 530 C CA . ASP A 1 68 ? 9.898 6.402 -8.780 1.00 93.19 68 ASP A CA 1
ATOM 531 C C . ASP A 1 68 ? 11.056 6.480 -7.785 1.00 93.19 68 ASP A C 1
ATOM 533 O O . ASP A 1 68 ? 12.010 5.712 -7.886 1.00 93.19 68 ASP A O 1
ATOM 537 N N . GLU A 1 69 ? 10.950 7.332 -6.762 1.00 92.25 69 GLU A N 1
ATOM 538 C CA . GLU A 1 69 ? 11.955 7.390 -5.696 1.00 92.25 69 GLU A CA 1
ATOM 539 C C . GLU A 1 69 ? 12.071 6.072 -4.923 1.00 92.25 69 GLU A C 1
ATOM 541 O O . GLU A 1 69 ? 13.167 5.687 -4.517 1.00 92.25 69 GLU A O 1
ATOM 546 N N . VAL A 1 70 ? 10.949 5.384 -4.691 1.00 91.44 70 VAL A N 1
ATOM 547 C CA . VAL A 1 70 ? 10.929 4.073 -4.029 1.00 91.44 70 VAL A CA 1
ATOM 548 C C . VAL A 1 70 ? 11.621 3.021 -4.894 1.00 91.44 70 VAL A C 1
ATOM 550 O O . VAL A 1 70 ? 12.435 2.261 -4.376 1.00 91.44 70 VAL A O 1
ATOM 553 N N . ILE A 1 71 ? 11.330 2.993 -6.195 1.00 91.56 71 ILE A N 1
ATOM 554 C CA . ILE A 1 71 ? 11.939 2.063 -7.151 1.00 91.56 71 ILE A CA 1
ATOM 555 C C . ILE A 1 71 ? 13.447 2.300 -7.244 1.00 91.56 71 ILE A C 1
ATOM 557 O O . ILE A 1 71 ? 14.218 1.343 -7.199 1.00 91.56 71 ILE A O 1
ATOM 561 N N . GLU A 1 72 ? 13.876 3.557 -7.319 1.00 91.19 72 GLU A N 1
ATOM 562 C CA . GLU A 1 72 ? 15.295 3.888 -7.426 1.00 91.19 72 GLU A CA 1
ATOM 563 C C . GLU A 1 72 ? 16.060 3.518 -6.150 1.00 91.19 72 GLU A C 1
ATOM 565 O O . GLU A 1 72 ? 17.064 2.810 -6.205 1.00 91.19 72 GLU A O 1
ATOM 570 N N . GLN A 1 73 ? 15.530 3.878 -4.976 1.00 89.06 73 GLN A N 1
ATOM 571 C CA . GLN A 1 73 ? 16.115 3.472 -3.691 1.00 89.06 73 GLN A CA 1
ATOM 572 C C . GLN A 1 73 ? 16.183 1.949 -3.543 1.00 89.06 73 GLN A C 1
ATOM 574 O O . GLN A 1 73 ? 17.117 1.413 -2.937 1.00 89.06 73 GLN A O 1
ATOM 579 N N . HIS A 1 74 ? 15.188 1.244 -4.081 1.00 89.06 74 HIS A N 1
ATOM 580 C CA . HIS A 1 74 ? 15.164 -0.210 -4.085 1.00 89.06 74 HIS A CA 1
ATOM 581 C C . HIS A 1 74 ? 16.281 -0.788 -4.957 1.00 89.06 74 HIS A C 1
ATOM 583 O O . HIS A 1 74 ? 17.034 -1.639 -4.484 1.00 89.06 74 HIS A O 1
ATOM 589 N N . ARG A 1 75 ? 16.465 -0.268 -6.177 1.00 87.44 75 ARG A N 1
ATOM 590 C CA . ARG A 1 75 ? 17.560 -0.658 -7.083 1.00 87.44 75 ARG A CA 1
ATOM 591 C C . ARG A 1 75 ? 18.936 -0.412 -6.469 1.00 87.44 75 ARG A C 1
ATOM 593 O O . ARG A 1 75 ? 19.760 -1.326 -6.446 1.00 87.44 75 ARG A O 1
ATOM 600 N N . GLU A 1 76 ? 19.171 0.771 -5.901 1.00 87.75 76 GLU A N 1
ATOM 601 C CA . GLU A 1 76 ? 20.420 1.088 -5.190 1.00 87.75 76 GLU A CA 1
ATOM 602 C C . GLU A 1 76 ? 20.687 0.086 -4.056 1.00 87.75 76 GLU A C 1
ATOM 604 O O . GLU A 1 76 ? 21.800 -0.420 -3.884 1.00 87.75 76 GLU A O 1
ATOM 609 N N . SER A 1 77 ? 19.641 -0.246 -3.297 1.00 84.62 77 SER A N 1
ATOM 610 C CA . SER A 1 77 ? 19.703 -1.220 -2.213 1.00 84.62 77 SER A CA 1
ATOM 611 C C . SER A 1 77 ? 19.973 -2.645 -2.714 1.00 84.62 77 SER A C 1
ATOM 613 O O . SER A 1 77 ? 20.681 -3.383 -2.031 1.00 84.62 77 SER A O 1
ATOM 615 N N . MET A 1 78 ? 19.445 -3.049 -3.873 1.00 82.56 78 MET A N 1
ATOM 616 C CA . MET A 1 78 ? 19.739 -4.353 -4.483 1.00 82.56 78 MET A CA 1
ATOM 617 C C . MET A 1 78 ? 21.212 -4.450 -4.895 1.00 82.56 78 MET A C 1
ATOM 619 O O . MET A 1 78 ? 21.891 -5.408 -4.527 1.00 82.56 78 MET A O 1
ATOM 623 N N . ILE A 1 79 ? 21.737 -3.422 -5.570 1.00 82.94 79 ILE A N 1
ATOM 624 C CA . ILE A 1 79 ? 23.143 -3.366 -6.004 1.00 82.94 79 ILE A CA 1
ATOM 625 C C . ILE A 1 79 ? 24.088 -3.436 -4.797 1.00 82.94 79 ILE A C 1
ATOM 627 O O . ILE A 1 79 ? 25.063 -4.185 -4.810 1.00 82.94 79 ILE A O 1
ATOM 631 N N . ALA A 1 80 ? 23.784 -2.697 -3.728 1.00 82.38 80 ALA A N 1
ATOM 632 C CA . ALA A 1 80 ? 24.615 -2.664 -2.526 1.00 82.38 80 ALA A CA 1
ATOM 633 C C . ALA A 1 80 ? 24.642 -3.993 -1.745 1.00 82.38 80 ALA A C 1
ATOM 635 O O . ALA A 1 80 ? 25.577 -4.228 -0.979 1.00 82.38 80 ALA A O 1
ATOM 636 N N . ARG A 1 81 ? 23.617 -4.844 -1.887 1.00 73.62 81 ARG A N 1
ATOM 637 C CA . ARG A 1 81 ? 23.432 -6.065 -1.076 1.00 73.62 81 ARG A CA 1
ATOM 638 C C . ARG A 1 81 ? 23.790 -7.368 -1.799 1.00 73.62 81 ARG A C 1
ATOM 640 O O . ARG A 1 81 ? 23.960 -8.389 -1.128 1.00 73.62 81 ARG A O 1
ATOM 647 N N . GLY A 1 82 ? 23.915 -7.348 -3.127 1.00 68.56 82 GLY A N 1
ATOM 648 C CA . GLY A 1 82 ? 24.135 -8.550 -3.941 1.00 68.56 82 GLY A CA 1
ATOM 649 C C . GLY A 1 82 ? 22.965 -9.548 -3.877 1.00 68.56 82 GLY A C 1
ATOM 650 O O . GLY A 1 82 ? 21.903 -9.243 -3.341 1.00 68.56 82 GLY A O 1
ATOM 651 N N . GLU A 1 83 ? 23.165 -10.769 -4.382 1.00 63.81 83 GLU A N 1
ATOM 652 C CA . GLU A 1 83 ? 22.136 -11.831 -4.500 1.00 63.81 83 GLU A CA 1
ATOM 653 C C . GLU A 1 83 ? 21.665 -12.444 -3.156 1.00 63.81 83 GLU A C 1
ATOM 655 O O . GLU A 1 83 ? 20.930 -13.424 -3.136 1.00 63.81 83 GLU A O 1
ATOM 660 N N . SER A 1 84 ? 22.096 -11.913 -2.005 1.00 58.09 84 SER A N 1
ATOM 661 C CA . SER A 1 84 ? 21.969 -12.591 -0.701 1.00 58.09 84 SER A CA 1
ATOM 662 C C . SER A 1 84 ? 20.688 -12.299 0.097 1.00 58.09 84 SER A C 1
ATOM 664 O O . SER A 1 84 ? 20.558 -12.780 1.224 1.00 58.09 84 SER A O 1
ATOM 666 N N . LYS A 1 85 ? 19.742 -11.511 -0.435 1.00 63.25 85 LYS A N 1
ATOM 667 C CA . LYS A 1 85 ? 18.505 -11.139 0.275 1.00 63.25 85 LYS A CA 1
ATOM 668 C C . LYS A 1 85 ? 17.287 -11.862 -0.303 1.00 63.25 85 LYS A C 1
ATOM 670 O O . LYS A 1 85 ? 17.179 -12.032 -1.510 1.00 63.25 85 LYS A O 1
ATOM 675 N N . GLU A 1 86 ? 16.365 -12.227 0.585 1.00 67.88 86 GLU A N 1
ATOM 676 C CA . GLU A 1 86 ? 15.005 -12.663 0.260 1.00 67.88 86 GLU A CA 1
ATOM 677 C C . GLU A 1 86 ? 14.349 -11.701 -0.746 1.00 67.88 86 GLU A C 1
ATOM 679 O O . GLU A 1 86 ? 14.348 -10.482 -0.534 1.00 67.88 86 GLU A O 1
ATOM 684 N N . GLU A 1 87 ? 13.849 -12.252 -1.856 1.00 78.81 87 GLU A N 1
ATOM 685 C CA . GLU A 1 87 ? 13.176 -11.492 -2.911 1.00 78.81 87 GLU A CA 1
ATOM 686 C C . GLU A 1 87 ? 11.852 -10.924 -2.388 1.00 78.81 87 GLU A C 1
ATOM 688 O O . GLU A 1 87 ? 10.964 -11.664 -1.968 1.00 78.81 87 GLU A O 1
ATOM 693 N N . ASP A 1 88 ? 11.705 -9.601 -2.450 1.00 88.44 88 ASP A N 1
ATOM 694 C CA . ASP A 1 88 ? 10.406 -8.946 -2.302 1.00 88.44 88 ASP A CA 1
ATOM 695 C C . ASP A 1 88 ? 9.701 -8.794 -3.655 1.00 88.44 88 ASP A C 1
ATOM 697 O O . ASP A 1 88 ? 10.283 -8.992 -4.727 1.00 88.44 88 ASP A O 1
ATOM 701 N N . LEU A 1 89 ? 8.414 -8.442 -3.609 1.00 90.06 89 LEU A N 1
ATOM 702 C CA . LEU A 1 89 ? 7.592 -8.327 -4.811 1.00 90.06 89 LEU A CA 1
ATOM 703 C C . LEU A 1 89 ? 8.184 -7.342 -5.829 1.00 90.06 89 LEU A C 1
ATOM 705 O O . LEU A 1 89 ? 8.188 -7.636 -7.022 1.00 90.06 89 LEU A O 1
ATOM 709 N N . LEU A 1 90 ? 8.688 -6.188 -5.381 1.00 91.62 90 LEU A N 1
ATOM 710 C CA . LEU A 1 90 ? 9.281 -5.198 -6.277 1.00 91.62 90 LEU A CA 1
ATOM 711 C C . LEU A 1 90 ? 10.533 -5.746 -6.976 1.00 91.62 90 LEU A C 1
ATOM 713 O O . LEU A 1 90 ? 10.698 -5.520 -8.172 1.00 91.62 90 LEU A O 1
ATOM 717 N N . SER A 1 91 ? 11.364 -6.519 -6.273 1.00 89.88 91 SER A N 1
ATOM 718 C CA . SER A 1 91 ? 12.519 -7.206 -6.869 1.00 89.88 91 SER A CA 1
ATOM 719 C C . SER A 1 91 ? 12.096 -8.146 -8.003 1.00 89.88 91 SER A C 1
ATOM 721 O O . SER A 1 91 ? 12.694 -8.131 -9.079 1.00 89.88 91 SER A O 1
ATOM 723 N N . VAL A 1 92 ? 11.022 -8.917 -7.796 1.00 89.44 92 VAL A N 1
ATOM 724 C CA . VAL A 1 92 ? 10.475 -9.833 -8.809 1.00 89.44 92 VAL A CA 1
ATOM 725 C C . VAL A 1 92 ? 9.934 -9.066 -10.018 1.00 89.44 92 VAL A C 1
ATOM 727 O O . VAL A 1 92 ? 10.236 -9.426 -11.154 1.00 89.44 92 VAL A O 1
ATOM 730 N N . LEU A 1 93 ? 9.158 -8.000 -9.792 1.00 90.50 93 LEU A N 1
ATOM 731 C CA . LEU A 1 93 ? 8.581 -7.193 -10.872 1.00 90.50 93 LEU A CA 1
ATOM 732 C C . LEU A 1 93 ? 9.657 -6.498 -11.715 1.00 90.50 93 LEU A C 1
ATOM 734 O O . LEU A 1 93 ? 9.524 -6.448 -12.935 1.00 90.50 93 LEU A O 1
ATOM 738 N N . LEU A 1 94 ? 10.723 -5.992 -11.087 1.00 89.38 94 LEU A N 1
ATOM 739 C CA . LEU A 1 94 ? 11.844 -5.371 -11.797 1.00 89.38 94 LEU A CA 1
ATOM 740 C C . LEU A 1 94 ? 12.644 -6.395 -12.604 1.00 89.38 94 LEU A C 1
ATOM 742 O O . LEU A 1 94 ? 12.963 -6.125 -13.756 1.00 89.38 94 LEU A O 1
ATOM 746 N N . ARG A 1 95 ? 12.883 -7.599 -12.067 1.00 87.19 95 ARG A N 1
ATOM 747 C CA . ARG A 1 95 ? 13.510 -8.680 -12.845 1.00 87.19 95 ARG A CA 1
ATOM 748 C C . ARG A 1 95 ? 12.699 -9.014 -14.101 1.00 87.19 95 ARG A C 1
ATOM 750 O O . ARG A 1 95 ? 13.270 -9.124 -15.176 1.00 87.19 95 ARG A O 1
ATOM 757 N N . LEU A 1 96 ? 11.373 -9.117 -13.980 1.00 85.56 96 LEU A N 1
ATOM 758 C CA . LEU A 1 96 ? 10.480 -9.366 -15.122 1.00 85.56 96 LEU A CA 1
ATOM 759 C C . LEU A 1 96 ? 10.420 -8.196 -16.120 1.00 85.56 96 LEU A C 1
ATOM 761 O O . LEU A 1 96 ? 10.056 -8.397 -17.276 1.00 85.56 96 LEU A O 1
ATOM 765 N N . HIS A 1 97 ? 10.723 -6.973 -15.685 1.00 85.06 97 HIS A N 1
ATOM 766 C CA . HIS A 1 97 ? 10.871 -5.823 -16.579 1.00 85.06 97 HIS A CA 1
ATOM 767 C C . HIS A 1 97 ? 12.175 -5.891 -17.378 1.00 85.06 97 HIS A C 1
ATOM 769 O O . HIS A 1 97 ? 12.164 -5.610 -18.574 1.00 85.06 97 HIS A O 1
ATOM 775 N N . ASP A 1 98 ? 13.267 -6.294 -16.725 1.00 82.81 98 ASP A N 1
ATOM 776 C CA . ASP A 1 98 ? 14.605 -6.364 -17.320 1.00 82.81 98 ASP A CA 1
ATOM 777 C C . ASP A 1 98 ? 14.817 -7.639 -18.177 1.00 82.81 98 ASP A C 1
ATOM 779 O O . ASP A 1 98 ? 15.784 -7.734 -18.934 1.00 82.81 98 ASP A O 1
ATOM 783 N N . GLU A 1 99 ? 13.917 -8.628 -18.098 1.00 80.94 99 GLU A N 1
ATOM 784 C CA . GLU A 1 99 ? 13.943 -9.841 -18.927 1.00 80.94 99 GLU A CA 1
ATOM 785 C C . GLU A 1 99 ? 13.552 -9.557 -20.393 1.00 80.94 99 GLU A C 1
ATOM 787 O O . GLU A 1 99 ? 12.380 -9.545 -20.775 1.00 80.94 99 GLU A O 1
ATOM 792 N N . GLU A 1 100 ? 14.566 -9.404 -21.253 1.00 62.22 100 GLU A N 1
ATOM 793 C CA . GLU A 1 100 ? 14.424 -9.164 -22.703 1.00 62.22 100 GLU A CA 1
ATOM 794 C C . GLU A 1 100 ? 13.776 -10.327 -23.490 1.00 62.22 100 GLU A C 1
ATOM 796 O O . GLU A 1 100 ? 13.444 -10.177 -24.666 1.00 62.22 100 GLU A O 1
ATOM 801 N N . THR A 1 101 ? 13.605 -11.504 -22.879 1.00 63.91 101 THR A N 1
ATOM 802 C CA . THR A 1 101 ? 13.074 -12.720 -23.525 1.00 63.91 101 THR A CA 1
ATOM 803 C C . THR A 1 101 ? 11.548 -12.800 -23.553 1.00 63.91 101 THR A C 1
ATOM 805 O O . THR A 1 101 ? 10.998 -13.687 -24.210 1.00 63.91 101 THR A O 1
ATOM 808 N N . LEU A 1 102 ? 10.847 -11.904 -22.857 1.00 67.62 102 LEU A N 1
ATOM 809 C CA . LEU A 1 102 ? 9.388 -11.874 -22.839 1.00 67.62 102 LEU A CA 1
ATOM 810 C C . LEU A 1 102 ? 8.853 -11.195 -24.107 1.00 67.62 102 LEU A C 1
ATOM 812 O O . LEU A 1 102 ? 9.244 -10.082 -24.439 1.00 67.62 102 LEU A O 1
ATOM 816 N N . GLU A 1 103 ? 7.883 -11.820 -24.787 1.00 66.19 103 GLU A N 1
ATOM 817 C CA . GLU A 1 103 ? 7.208 -11.219 -25.957 1.00 66.19 103 GLU A CA 1
ATOM 818 C C . GLU A 1 103 ? 6.485 -9.898 -25.619 1.00 66.19 103 GLU A C 1
ATOM 820 O O . GLU A 1 103 ? 6.166 -9.109 -26.508 1.00 66.19 103 GLU A O 1
ATOM 825 N N . ASN A 1 104 ? 6.222 -9.648 -24.331 1.00 68.06 104 ASN A N 1
ATOM 826 C CA . ASN A 1 104 ? 5.608 -8.428 -23.818 1.00 68.06 104 ASN A CA 1
ATOM 827 C C . ASN A 1 104 ? 6.196 -8.091 -22.433 1.00 68.06 104 ASN A C 1
ATOM 829 O O . ASN A 1 104 ? 5.585 -8.452 -21.419 1.00 68.06 104 ASN A O 1
ATOM 833 N N . PRO A 1 105 ? 7.378 -7.451 -22.368 1.00 67.94 105 PRO A N 1
ATOM 834 C CA . PRO A 1 105 ? 8.018 -7.112 -21.103 1.00 67.94 105 PRO A CA 1
ATOM 835 C C . PRO A 1 105 ? 7.116 -6.208 -20.254 1.00 67.94 105 PRO A C 1
ATOM 837 O O . PRO A 1 105 ? 6.280 -5.442 -20.755 1.00 67.94 105 PRO A O 1
ATOM 840 N N . LEU A 1 106 ? 7.244 -6.335 -18.934 1.00 78.75 106 LEU A N 1
ATOM 841 C CA . LEU A 1 106 ? 6.404 -5.604 -17.996 1.00 78.75 106 LEU A CA 1
ATOM 842 C C . LEU A 1 106 ? 6.786 -4.121 -18.005 1.00 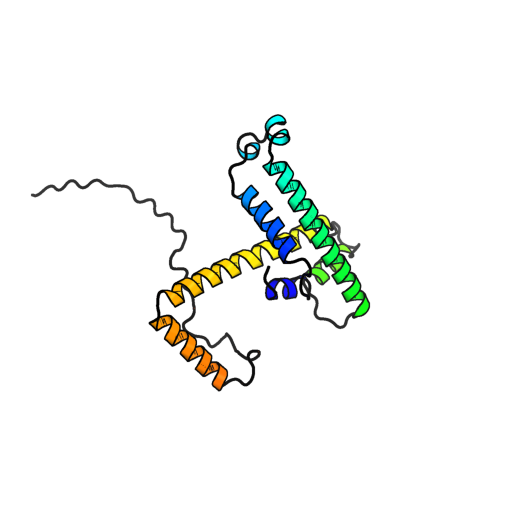78.75 106 LEU A C 1
ATOM 844 O O . LEU A 1 106 ? 7.816 -3.756 -17.470 1.00 78.75 106 LEU A O 1
ATOM 848 N N . ASP A 1 107 ? 5.967 -3.256 -18.597 1.00 87.19 107 ASP A N 1
ATOM 849 C CA . ASP A 1 107 ? 6.235 -1.811 -18.639 1.00 87.19 107 ASP A CA 1
ATOM 850 C C . ASP A 1 107 ? 6.305 -1.168 -17.234 1.00 87.19 107 ASP A C 1
ATOM 852 O O . ASP A 1 107 ? 5.562 -1.544 -16.322 1.00 87.19 107 ASP A O 1
ATOM 856 N N . MET A 1 108 ? 7.154 -0.149 -17.074 1.00 88.75 108 MET A N 1
ATOM 857 C CA . MET A 1 108 ? 7.342 0.575 -15.812 1.00 88.75 108 MET A CA 1
ATOM 858 C C . MET A 1 108 ? 6.047 1.207 -15.305 1.00 88.75 108 MET A C 1
ATOM 860 O O . MET A 1 108 ? 5.799 1.214 -14.099 1.00 88.75 108 MET A O 1
ATOM 864 N N . ASP A 1 109 ? 5.180 1.684 -16.201 1.00 88.81 109 ASP A N 1
ATOM 865 C CA . ASP A 1 109 ? 3.872 2.214 -15.805 1.00 88.81 109 ASP A CA 1
ATOM 866 C C . ASP A 1 109 ? 2.979 1.137 -15.179 1.00 88.81 109 ASP A C 1
ATOM 868 O O . ASP A 1 109 ? 2.252 1.409 -14.220 1.00 88.81 109 ASP A O 1
ATOM 872 N N . LYS A 1 110 ? 3.079 -0.112 -15.650 1.00 89.00 110 LYS A N 1
ATOM 873 C CA . LYS A 1 110 ? 2.359 -1.247 -15.058 1.00 89.00 110 LYS A CA 1
ATOM 874 C C . LYS A 1 110 ? 2.936 -1.618 -13.696 1.00 89.00 110 LYS A C 1
ATOM 876 O O . LYS A 1 110 ? 2.165 -1.929 -12.792 1.00 89.00 110 LYS A O 1
ATOM 881 N N . ILE A 1 111 ? 4.259 -1.539 -13.525 1.00 91.69 111 ILE A N 1
ATOM 882 C CA . ILE A 1 111 ? 4.907 -1.754 -12.222 1.00 91.69 111 ILE A CA 1
ATOM 883 C C . ILE A 1 111 ? 4.419 -0.710 -11.215 1.00 91.69 111 ILE A C 1
ATOM 885 O O . ILE A 1 111 ? 3.940 -1.079 -10.143 1.00 91.69 111 ILE A O 1
ATOM 889 N N . ARG A 1 112 ? 4.463 0.584 -11.563 1.00 92.12 112 ARG A N 1
ATOM 890 C CA . ARG A 1 112 ? 3.955 1.663 -10.695 1.00 92.12 112 ARG A CA 1
ATOM 891 C C . ARG A 1 112 ? 2.496 1.434 -10.318 1.00 92.12 112 ARG A C 1
ATOM 893 O O . ARG A 1 112 ? 2.147 1.540 -9.145 1.00 92.12 112 ARG A O 1
ATOM 900 N N . ALA A 1 113 ? 1.657 1.091 -11.295 1.00 90.69 113 ALA A N 1
ATOM 901 C CA . ALA A 1 113 ? 0.244 0.825 -11.059 1.00 90.69 113 ALA A CA 1
ATOM 902 C C . ALA A 1 113 ? 0.024 -0.367 -10.113 1.00 90.69 113 ALA A C 1
ATOM 904 O O . ALA A 1 113 ? -0.777 -0.257 -9.190 1.00 90.69 113 ALA A O 1
ATOM 905 N N . ALA A 1 114 ? 0.759 -1.468 -10.290 1.00 91.06 114 ALA A N 1
ATOM 906 C CA . ALA A 1 114 ? 0.651 -2.646 -9.430 1.00 91.06 114 ALA A CA 1
ATOM 907 C C . ALA A 1 114 ? 1.081 -2.352 -7.983 1.00 91.06 114 ALA A C 1
ATOM 909 O O . ALA A 1 114 ? 0.392 -2.734 -7.039 1.00 91.06 114 ALA A O 1
ATOM 910 N N . ILE A 1 115 ? 2.195 -1.636 -7.796 1.00 91.50 115 ILE A N 1
ATOM 911 C CA . ILE A 1 115 ? 2.674 -1.241 -6.464 1.00 91.50 115 ILE A CA 1
ATOM 912 C C . ILE A 1 115 ? 1.682 -0.284 -5.791 1.00 91.50 115 ILE A C 1
ATOM 914 O O . ILE A 1 115 ? 1.381 -0.446 -4.608 1.00 91.50 115 ILE A O 1
ATOM 918 N N . LEU A 1 116 ? 1.142 0.685 -6.539 1.00 90.75 116 LEU A N 1
ATOM 919 C CA . LEU A 1 116 ? 0.107 1.597 -6.051 1.00 90.75 116 LEU A CA 1
ATOM 920 C C . LEU A 1 116 ? -1.135 0.840 -5.579 1.00 90.75 116 LEU A C 1
ATOM 922 O O . LEU A 1 116 ? -1.604 1.091 -4.471 1.00 90.75 116 LEU A O 1
ATOM 926 N N . ASP A 1 117 ? -1.647 -0.076 -6.400 1.00 88.69 117 ASP A N 1
ATOM 927 C CA . ASP A 1 117 ? -2.844 -0.860 -6.093 1.00 88.69 117 ASP A CA 1
ATOM 928 C C . ASP A 1 117 ? -2.658 -1.666 -4.803 1.00 88.69 117 ASP A C 1
ATOM 930 O O . ASP A 1 117 ? -3.474 -1.607 -3.882 1.00 88.69 117 ASP A O 1
ATOM 934 N N . LEU A 1 118 ? -1.507 -2.327 -4.669 1.00 89.00 118 LEU A N 1
ATOM 935 C CA . LEU A 1 118 ? -1.203 -3.149 -3.506 1.00 89.00 118 LEU A CA 1
ATOM 936 C C . LEU A 1 118 ? -0.991 -2.311 -2.232 1.00 89.00 118 LEU A C 1
ATOM 938 O O . LEU A 1 118 ? -1.442 -2.697 -1.147 1.00 89.00 118 LEU A O 1
ATOM 942 N N . PHE A 1 119 ? -0.365 -1.133 -2.349 1.00 86.50 119 PHE A N 1
ATOM 943 C CA . PHE A 1 119 ? -0.274 -0.177 -1.245 1.00 86.50 119 PHE A CA 1
ATOM 944 C C . PHE A 1 119 ? -1.635 0.371 -0.836 1.00 86.50 119 PHE A C 1
ATOM 946 O O . PHE A 1 119 ? -1.905 0.448 0.365 1.00 86.50 119 PHE A O 1
ATOM 953 N N . ALA A 1 120 ? -2.490 0.737 -1.787 1.00 83.62 120 ALA A N 1
ATOM 954 C CA . ALA A 1 120 ? -3.819 1.251 -1.496 1.00 83.62 120 ALA A CA 1
ATOM 955 C C . ALA A 1 120 ? -4.675 0.182 -0.801 1.00 83.62 120 ALA A C 1
ATOM 957 O O . ALA A 1 120 ? -5.103 0.369 0.344 1.00 83.62 120 ALA A O 1
ATOM 958 N N . ALA A 1 121 ? -4.809 -0.986 -1.433 1.00 82.25 121 ALA A N 1
ATOM 959 C CA . ALA A 1 121 ? -5.634 -2.086 -0.951 1.00 82.25 121 ALA A CA 1
ATOM 960 C C . ALA A 1 121 ? -5.181 -2.616 0.416 1.00 82.25 121 ALA A C 1
ATOM 962 O O . ALA A 1 121 ? -6.006 -2.828 1.308 1.00 82.25 121 ALA A O 1
ATOM 963 N N . GLY A 1 122 ? -3.872 -2.808 0.616 1.00 78.44 122 GLY A N 1
ATOM 964 C CA . GLY A 1 122 ? -3.342 -3.378 1.856 1.00 78.44 122 GLY A CA 1
ATOM 965 C C . GLY A 1 122 ? -3.432 -2.440 3.061 1.00 78.44 122 GLY A C 1
ATOM 966 O O . GLY A 1 122 ? -3.433 -2.902 4.203 1.00 78.44 122 GLY A O 1
ATOM 967 N N . SER A 1 123 ? -3.517 -1.131 2.832 1.00 76.25 123 SER A N 1
ATOM 968 C CA . SER A 1 123 ? -3.449 -0.134 3.902 1.00 76.25 123 SER A CA 1
ATOM 969 C C . SER A 1 123 ? -4.815 0.248 4.443 1.00 76.25 123 SER A C 1
ATOM 971 O O . SER A 1 123 ? -5.017 0.252 5.655 1.00 76.25 123 SER A O 1
ATOM 973 N N . GLU A 1 124 ? -5.744 0.580 3.549 1.00 74.06 124 GLU A N 1
ATOM 974 C CA . GLU A 1 124 ? -7.061 1.087 3.931 1.00 74.06 124 GLU A CA 1
ATOM 975 C C . GLU A 1 124 ? -7.889 -0.014 4.605 1.00 74.06 124 GLU A C 1
ATOM 977 O O . GLU A 1 124 ? -8.377 0.154 5.721 1.00 74.06 124 GLU A O 1
ATOM 982 N N . THR A 1 125 ? -7.936 -1.199 3.991 1.00 78.38 125 THR A N 1
ATOM 983 C CA . THR A 1 125 ? -8.731 -2.333 4.486 1.00 78.38 125 THR A CA 1
ATOM 984 C C . THR A 1 125 ? -8.300 -2.808 5.875 1.00 78.38 125 THR A C 1
ATOM 986 O O . THR A 1 125 ? -9.147 -3.082 6.732 1.00 78.38 125 THR A O 1
ATOM 989 N N . THR A 1 126 ? -6.991 -2.890 6.129 1.00 78.38 126 THR A N 1
ATOM 990 C CA . THR A 1 126 ? -6.450 -3.354 7.413 1.00 78.38 126 THR A CA 1
ATOM 991 C C . THR A 1 126 ? -6.610 -2.303 8.510 1.00 78.38 126 THR A C 1
ATOM 993 O O . THR A 1 126 ? -6.977 -2.674 9.626 1.00 78.38 126 THR A O 1
ATOM 996 N N . SER A 1 127 ? -6.436 -1.009 8.199 1.00 79.38 127 SER A N 1
ATOM 997 C CA . SER A 1 127 ? -6.711 0.087 9.146 1.00 79.38 127 SER A CA 1
ATOM 998 C C . SER A 1 127 ? -8.179 0.103 9.555 1.00 79.38 127 SER A C 1
ATOM 1000 O O . SER A 1 127 ? -8.486 0.019 10.741 1.00 79.38 127 SER A O 1
ATOM 1002 N N . THR A 1 128 ? -9.096 0.095 8.582 1.00 79.19 128 THR A N 1
ATOM 1003 C CA . THR A 1 128 ? -10.538 0.079 8.852 1.00 79.19 128 THR A CA 1
ATOM 1004 C C . THR A 1 128 ? -10.938 -1.152 9.663 1.00 79.19 128 THR A C 1
ATOM 1006 O O . THR A 1 128 ? -11.691 -1.041 10.628 1.00 79.19 128 THR A O 1
ATOM 1009 N N . THR A 1 129 ? -10.412 -2.334 9.332 1.00 81.56 129 THR A N 1
ATOM 1010 C CA . THR A 1 129 ? -10.703 -3.559 10.096 1.00 81.56 129 THR A CA 1
ATOM 1011 C C . THR A 1 129 ? -10.243 -3.443 11.550 1.00 81.56 129 THR A C 1
ATOM 1013 O O . THR A 1 129 ? -10.984 -3.830 12.455 1.00 81.56 129 THR A O 1
ATOM 1016 N N . LEU A 1 130 ? -9.052 -2.886 11.790 1.00 84.38 130 LEU A N 1
ATOM 1017 C CA . LEU A 1 130 ? -8.521 -2.691 13.138 1.00 84.38 130 LEU A CA 1
ATOM 1018 C C . LEU A 1 130 ? -9.329 -1.654 13.926 1.00 84.38 130 LEU A C 1
ATOM 1020 O O . LEU A 1 130 ? -9.648 -1.889 15.090 1.00 84.38 130 LEU A O 1
ATOM 1024 N N . GLU A 1 131 ? -9.704 -0.541 13.295 1.00 83.62 131 GLU A N 1
ATOM 1025 C CA . GLU A 1 131 ? -10.562 0.485 13.893 1.00 83.62 131 GLU A CA 1
ATOM 1026 C C . GLU A 1 131 ? -11.910 -0.101 14.325 1.00 83.62 131 GLU A C 1
ATOM 1028 O O . GLU A 1 131 ? -12.345 0.124 15.457 1.00 83.62 131 GLU A O 1
ATOM 1033 N N . TRP A 1 132 ? -12.543 -0.921 13.481 1.00 86.56 132 TRP A N 1
ATOM 1034 C CA . TRP A 1 132 ? -13.783 -1.619 13.831 1.00 86.56 132 TRP A CA 1
ATOM 1035 C C . TRP A 1 132 ? -13.582 -2.627 14.960 1.00 86.56 132 TRP A C 1
ATOM 1037 O O . TRP A 1 132 ? -14.374 -2.652 15.902 1.00 86.56 132 TRP A O 1
ATOM 1047 N N . ALA A 1 133 ? -12.523 -3.436 14.898 1.00 83.88 133 ALA A N 1
ATOM 1048 C CA . ALA A 1 133 ? -12.220 -4.422 15.929 1.00 83.88 133 ALA A CA 1
ATOM 1049 C C . ALA A 1 133 ? -12.015 -3.757 17.299 1.00 83.88 133 ALA A C 1
ATOM 1051 O O . ALA A 1 133 ? -12.625 -4.167 18.285 1.00 83.88 133 ALA A O 1
ATOM 1052 N N . MET A 1 134 ? -11.219 -2.687 17.357 1.00 86.94 134 MET A N 1
ATOM 1053 C CA . MET A 1 134 ? -10.999 -1.918 18.582 1.00 86.94 134 MET A CA 1
ATOM 1054 C C . MET A 1 134 ? -12.281 -1.246 19.074 1.00 86.94 134 MET A C 1
ATOM 1056 O O . MET A 1 134 ? -12.564 -1.283 20.272 1.00 86.94 134 MET A O 1
ATOM 1060 N N . SER A 1 135 ? -13.086 -0.686 18.167 1.00 86.94 135 SER A N 1
ATOM 1061 C CA . SER A 1 135 ? -14.382 -0.089 18.512 1.00 86.94 135 SER A CA 1
ATOM 1062 C C . SER A 1 135 ? -15.328 -1.113 19.150 1.00 86.94 135 SER A C 1
ATOM 1064 O O . SER A 1 135 ? -15.954 -0.831 20.173 1.00 86.94 135 SER A O 1
ATOM 1066 N N . GLU A 1 136 ? -15.389 -2.329 18.602 1.00 85.75 136 GLU A N 1
ATOM 1067 C CA . GLU A 1 136 ? -16.205 -3.415 19.150 1.00 85.75 136 GLU A CA 1
ATOM 1068 C C . GLU A 1 136 ? -15.682 -3.925 20.499 1.00 85.75 136 GLU A C 1
ATOM 1070 O O . GLU A 1 136 ? -16.480 -4.188 21.401 1.00 85.75 136 GLU A O 1
ATOM 1075 N N . LEU A 1 137 ? -14.359 -4.007 20.681 1.00 87.50 137 LEU A N 1
ATOM 1076 C CA . LEU A 1 137 ? -13.761 -4.377 21.967 1.00 87.50 137 LEU A CA 1
ATOM 1077 C C . LEU A 1 137 ? -14.054 -3.331 23.052 1.00 87.50 137 LEU A C 1
ATOM 1079 O O . LEU A 1 137 ? -14.444 -3.692 24.159 1.00 87.50 137 LEU A O 1
ATOM 1083 N N . ILE A 1 138 ? -13.923 -2.036 22.744 1.00 89.75 138 ILE A N 1
ATOM 1084 C CA . ILE A 1 138 ? -14.232 -0.946 23.689 1.00 89.75 138 ILE A CA 1
ATOM 1085 C C . ILE A 1 138 ? -15.714 -0.974 24.091 1.00 89.75 138 ILE A C 1
ATOM 1087 O O . ILE A 1 138 ? -16.052 -0.731 25.250 1.00 89.75 138 ILE A O 1
ATOM 1091 N N . ARG A 1 139 ? -16.604 -1.317 23.154 1.00 89.62 139 ARG A N 1
ATOM 1092 C CA . ARG A 1 139 ? -18.050 -1.421 23.389 1.00 89.62 139 ARG A CA 1
ATOM 1093 C C . ARG A 1 139 ? -18.449 -2.649 24.216 1.00 89.62 139 ARG A C 1
ATOM 1095 O O . ARG A 1 139 ? -19.543 -2.659 24.780 1.00 89.62 139 ARG A O 1
ATOM 1102 N N . ASN A 1 140 ? -17.591 -3.668 24.311 1.00 88.38 140 ASN A N 1
ATOM 1103 C CA . ASN A 1 140 ? -17.839 -4.893 25.072 1.00 88.38 140 ASN A CA 1
ATOM 1104 C C . ASN A 1 140 ? -16.697 -5.183 26.071 1.00 88.38 140 ASN A C 1
ATOM 1106 O O . ASN A 1 140 ? -15.810 -5.995 25.786 1.00 88.38 140 ASN A O 1
ATOM 1110 N N . PRO A 1 141 ? -16.738 -4.570 27.272 1.00 91.31 141 PRO A N 1
ATOM 1111 C CA . PRO A 1 141 ? -15.674 -4.687 28.271 1.00 91.31 141 PRO A CA 1
ATOM 1112 C C . PRO A 1 141 ? -15.339 -6.126 28.678 1.00 91.31 141 PRO A C 1
ATOM 1114 O O . PRO A 1 141 ? -14.170 -6.441 28.872 1.00 91.31 141 PRO A O 1
ATOM 1117 N N . ALA A 1 142 ? -16.335 -7.017 28.742 1.00 85.75 142 ALA A N 1
ATOM 1118 C CA . ALA A 1 142 ? -16.115 -8.427 29.070 1.00 85.75 142 ALA A CA 1
ATOM 1119 C C . ALA A 1 142 ? -15.287 -9.150 27.991 1.00 85.75 142 ALA A C 1
ATOM 1121 O O . ALA A 1 142 ? -14.388 -9.929 28.302 1.00 85.75 142 ALA A O 1
ATOM 1122 N N . THR A 1 143 ? -15.551 -8.858 26.711 1.00 86.81 143 THR A N 1
ATOM 1123 C CA . THR A 1 143 ? -14.772 -9.418 25.592 1.00 86.81 143 THR A CA 1
ATOM 1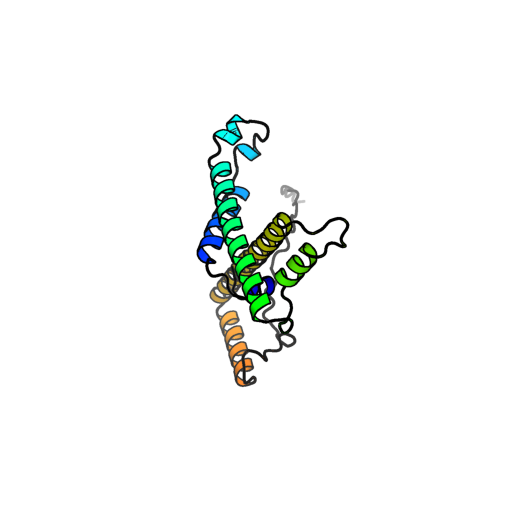124 C C . THR A 1 143 ? -13.354 -8.839 25.562 1.00 86.81 143 THR A C 1
ATOM 1126 O O . THR A 1 143 ? -12.396 -9.578 25.344 1.00 86.81 143 THR A O 1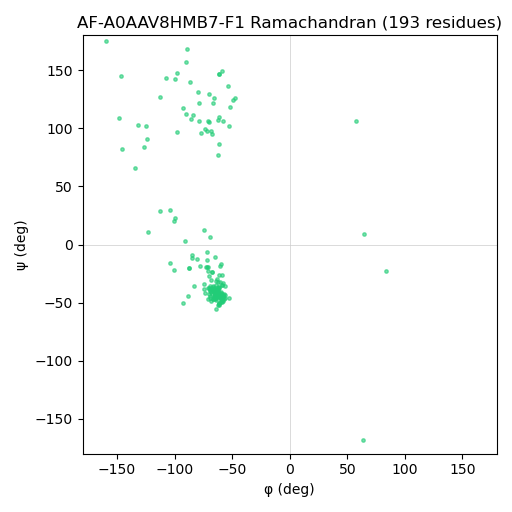
ATOM 1129 N N . MET A 1 144 ? -13.198 -7.539 25.842 1.00 88.94 144 MET A N 1
ATOM 1130 C CA . MET A 1 144 ? -11.886 -6.892 25.977 1.00 88.94 144 MET A CA 1
ATOM 1131 C C . MET A 1 144 ? -11.057 -7.512 27.110 1.00 88.94 144 MET A C 1
ATOM 1133 O O . MET A 1 144 ? -9.878 -7.809 26.918 1.00 88.94 144 MET A O 1
ATOM 1137 N N . GLU A 1 145 ? -11.658 -7.741 28.280 1.00 88.06 145 GLU A N 1
ATOM 1138 C CA . GLU A 1 145 ? -10.977 -8.354 29.423 1.00 88.06 145 GLU A CA 1
ATOM 1139 C C . GLU A 1 145 ? -10.493 -9.772 29.094 1.00 88.06 145 GLU A C 1
ATOM 1141 O O . GLU A 1 145 ? -9.331 -10.105 29.347 1.00 88.06 145 GLU A O 1
ATOM 1146 N N . MET A 1 146 ? -11.347 -10.571 28.447 1.00 84.69 146 MET A N 1
ATOM 1147 C CA . MET A 1 146 ? -10.994 -11.910 27.983 1.00 84.69 146 MET A CA 1
ATOM 1148 C C . MET A 1 146 ? -9.819 -11.871 26.994 1.00 84.69 146 MET A C 1
ATOM 1150 O O . MET A 1 146 ? -8.824 -12.564 27.214 1.00 84.69 146 MET A O 1
ATOM 1154 N N . ALA A 1 147 ? -9.873 -11.014 25.968 1.00 82.12 147 ALA A N 1
ATOM 1155 C CA . ALA A 1 147 ? -8.806 -10.877 24.972 1.00 82.12 147 ALA A CA 1
ATOM 1156 C C . ALA A 1 147 ? -7.458 -10.480 25.604 1.00 82.12 147 ALA A C 1
ATOM 1158 O O . ALA A 1 147 ? -6.423 -11.084 25.323 1.00 82.12 147 ALA A O 1
ATOM 1159 N N . GLN A 1 148 ? -7.459 -9.505 26.518 1.00 85.44 148 GLN A N 1
ATOM 1160 C CA . GLN A 1 148 ? -6.244 -9.092 27.225 1.00 85.44 148 GLN A CA 1
ATOM 1161 C C . GLN A 1 148 ? -5.705 -10.182 28.159 1.00 85.44 148 GLN A C 1
ATOM 1163 O O . GLN A 1 148 ? -4.489 -10.323 28.307 1.00 85.44 148 GLN A O 1
ATOM 1168 N N . SER A 1 149 ? -6.592 -10.924 28.832 1.00 84.50 149 SER A N 1
ATOM 1169 C CA . SER A 1 149 ? -6.196 -12.043 29.692 1.00 84.50 149 SER A CA 1
ATOM 1170 C C . SER A 1 149 ? -5.495 -13.143 28.893 1.00 84.50 149 SER A C 1
ATOM 1172 O O . SER A 1 149 ? -4.465 -13.650 29.339 1.00 84.50 149 SER A O 1
ATOM 1174 N N . GLU A 1 150 ? -5.982 -13.420 27.683 1.00 78.06 150 GLU A N 1
ATOM 1175 C CA . GLU A 1 150 ? -5.435 -14.437 26.792 1.00 78.06 150 GLU A CA 1
ATOM 1176 C C . GLU A 1 150 ? -4.061 -14.036 26.247 1.00 78.06 150 GLU A C 1
ATOM 1178 O O . GLU A 1 150 ? -3.104 -14.799 26.357 1.00 78.06 150 GLU A O 1
ATOM 1183 N N . ILE A 1 151 ? -3.910 -12.792 25.781 1.00 80.31 151 ILE A N 1
ATOM 1184 C CA . ILE A 1 151 ? -2.606 -12.259 25.352 1.00 80.31 151 ILE A CA 1
ATOM 1185 C C . ILE A 1 151 ? -1.592 -12.325 26.505 1.00 80.31 151 ILE A C 1
ATOM 1187 O O . ILE A 1 151 ? -0.458 -12.768 26.320 1.00 80.31 151 ILE A O 1
ATOM 1191 N N . ARG A 1 152 ? -1.999 -11.949 27.728 1.00 81.75 152 ARG A N 1
ATOM 1192 C CA . ARG A 1 152 ? -1.142 -12.060 28.923 1.00 81.75 152 ARG A CA 1
ATOM 1193 C C . ARG A 1 152 ? -0.765 -13.505 29.247 1.00 81.75 152 ARG A C 1
ATOM 1195 O O . ARG A 1 152 ? 0.309 -13.721 29.803 1.00 81.75 152 ARG A O 1
ATOM 1202 N N . ARG A 1 153 ? -1.630 -14.477 28.955 1.00 77.62 153 ARG A N 1
ATOM 1203 C CA . ARG A 1 153 ? -1.356 -15.906 29.151 1.00 77.62 153 ARG A CA 1
ATOM 1204 C C . ARG A 1 153 ? -0.323 -16.410 28.143 1.00 77.62 153 ARG A C 1
ATOM 1206 O O . ARG A 1 153 ? 0.637 -17.046 28.564 1.00 77.62 153 ARG A O 1
ATOM 1213 N N . ILE A 1 154 ? -0.490 -16.078 26.863 1.00 73.12 154 ILE A N 1
ATOM 1214 C CA . ILE A 1 154 ? 0.416 -16.478 25.773 1.00 73.12 154 ILE A CA 1
ATOM 1215 C C . ILE A 1 154 ? 1.819 -15.906 26.004 1.00 73.12 154 ILE A C 1
ATOM 1217 O O . ILE A 1 154 ? 2.783 -16.660 26.067 1.00 73.12 154 ILE A O 1
ATOM 1221 N N . ILE A 1 155 ? 1.927 -14.598 26.268 1.00 71.19 155 ILE A N 1
ATOM 1222 C CA . ILE A 1 155 ? 3.221 -13.921 26.480 1.00 71.19 155 ILE A CA 1
ATOM 1223 C C . ILE A 1 155 ? 3.966 -14.458 27.713 1.00 71.19 155 ILE A C 1
ATOM 1225 O O . ILE A 1 155 ? 5.190 -14.464 27.745 1.00 71.19 155 ILE A O 1
ATOM 1229 N N . LYS A 1 156 ? 3.254 -14.931 28.744 1.00 71.44 156 LYS A N 1
ATOM 1230 C CA . LYS A 1 156 ? 3.896 -15.579 29.901 1.00 71.44 156 LYS A CA 1
ATOM 1231 C C . LYS A 1 156 ? 4.482 -16.959 29.572 1.00 71.44 156 LYS A C 1
ATOM 1233 O O . LYS A 1 156 ? 5.306 -17.436 30.345 1.00 71.44 156 LYS A O 1
ATOM 1238 N N . GLY A 1 157 ? 4.037 -17.595 28.485 1.00 64.94 157 GLY A N 1
ATOM 1239 C CA . GLY A 1 157 ? 4.496 -18.908 28.025 1.00 64.94 157 GLY A CA 1
ATOM 1240 C C . GLY A 1 157 ? 5.508 -18.869 26.873 1.00 64.94 157 GLY A C 1
ATOM 1241 O O . GLY A 1 157 ? 6.256 -19.828 26.722 1.00 64.94 157 GLY A O 1
ATOM 1242 N N . SER A 1 158 ? 5.565 -17.781 26.096 1.00 57.56 158 SER A N 1
ATOM 1243 C CA . SER A 1 158 ? 6.475 -17.593 24.955 1.00 57.56 158 SER A CA 1
ATOM 1244 C C . SER A 1 158 ? 7.509 -16.498 25.241 1.00 57.56 158 SER A C 1
ATOM 1246 O O . SER A 1 158 ? 7.143 -15.372 25.580 1.00 57.56 158 SER A O 1
ATOM 1248 N N . SER A 1 159 ? 8.800 -16.787 25.071 1.00 54.00 159 SER A N 1
ATOM 1249 C CA . SER A 1 159 ? 9.892 -15.845 25.372 1.00 54.00 159 SER A CA 1
ATOM 1250 C C . SER A 1 159 ? 10.033 -14.676 24.389 1.00 54.00 159 SER A C 1
ATOM 1252 O O . SER A 1 159 ? 10.709 -13.702 24.725 1.00 54.00 159 SER A O 1
ATOM 1254 N N . THR A 1 160 ? 9.391 -14.711 23.217 1.00 53.72 160 THR A N 1
ATOM 1255 C CA . THR A 1 160 ? 9.435 -13.616 22.233 1.00 53.72 160 THR A CA 1
ATOM 1256 C C . THR A 1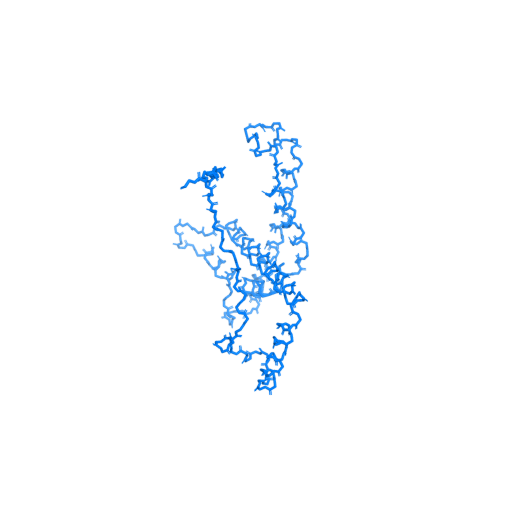 160 ? 8.110 -13.488 21.459 1.00 53.72 160 THR A C 1
ATOM 1258 O O . THR A 1 160 ? 7.476 -14.496 21.153 1.00 53.72 160 THR A O 1
ATOM 1261 N N . PRO A 1 161 ? 7.671 -12.262 21.097 1.00 55.12 161 PRO A N 1
ATOM 1262 C CA . PRO A 1 161 ? 6.485 -12.044 20.252 1.00 55.12 161 PRO A CA 1
ATOM 1263 C C . PRO A 1 161 ? 6.564 -12.678 18.852 1.00 55.12 161 PRO A C 1
ATOM 1265 O O . PRO A 1 161 ? 5.547 -12.792 18.176 1.00 55.12 161 PRO A O 1
ATOM 1268 N N . GLU A 1 162 ? 7.765 -13.054 18.410 1.00 53.59 162 GLU A N 1
ATOM 1269 C CA . GLU A 1 162 ? 8.051 -13.640 17.093 1.00 53.59 162 GLU A CA 1
ATOM 1270 C C . GLU A 1 162 ? 7.675 -15.133 17.010 1.00 53.59 162 GLU A C 1
ATOM 1272 O O . GLU A 1 162 ? 7.475 -15.644 15.914 1.00 53.59 162 GLU A O 1
ATOM 1277 N N . GLU A 1 163 ? 7.511 -15.812 18.151 1.00 46.66 163 GLU A N 1
ATOM 1278 C CA . GLU A 1 163 ? 7.118 -17.230 18.258 1.00 46.66 163 GLU A CA 1
ATOM 1279 C C . GLU A 1 163 ? 5.626 -17.419 18.597 1.00 46.66 163 GLU A C 1
ATOM 1281 O O . GLU A 1 163 ? 5.220 -18.465 19.106 1.00 46.66 163 GLU A O 1
ATOM 1286 N N . ILE A 1 164 ? 4.776 -16.415 18.355 1.00 54.06 164 ILE A N 1
ATOM 1287 C CA . ILE A 1 164 ? 3.330 -16.585 18.542 1.00 54.06 164 ILE A CA 1
ATOM 1288 C C . ILE A 1 164 ? 2.785 -17.372 17.349 1.00 54.06 164 ILE A C 1
ATOM 1290 O O . ILE A 1 164 ? 2.481 -16.813 16.294 1.00 54.06 164 ILE A O 1
ATOM 1294 N N . ASP A 1 165 ? 2.657 -18.684 17.532 1.00 52.03 165 ASP A N 1
ATOM 1295 C CA . ASP A 1 165 ? 1.968 -19.559 16.594 1.00 52.03 165 ASP A CA 1
ATOM 1296 C C . ASP A 1 165 ? 0.486 -19.156 16.497 1.00 52.03 165 ASP A C 1
ATOM 1298 O O . ASP A 1 165 ? -0.320 -19.372 17.405 1.00 52.03 165 ASP A O 1
ATOM 1302 N N . MET A 1 166 ? 0.121 -18.537 15.372 1.00 53.78 166 MET A N 1
ATOM 1303 C CA . MET A 1 166 ? -1.259 -18.147 15.080 1.00 53.78 166 MET A CA 1
ATOM 1304 C C . MET A 1 166 ? -2.166 -19.347 14.770 1.00 53.78 166 MET A C 1
ATOM 1306 O O . MET A 1 166 ? -3.376 -19.160 14.639 1.00 53.78 166 MET A O 1
ATOM 1310 N N . SER A 1 167 ? -1.624 -20.565 14.658 1.00 53.47 167 SER A N 1
ATOM 1311 C CA . SER A 1 167 ? -2.421 -21.772 14.437 1.00 53.47 167 SER A CA 1
ATOM 1312 C C . SER A 1 167 ? -3.228 -22.197 15.678 1.00 53.47 167 SER A C 1
ATOM 1314 O O . SER A 1 167 ? -4.260 -22.852 15.525 1.00 53.47 167 SER A O 1
ATOM 1316 N N . GLU A 1 168 ? -2.858 -21.727 16.882 1.00 46.66 168 GLU A N 1
ATOM 1317 C CA . GLU A 1 168 ? -3.512 -22.079 18.159 1.00 46.66 168 GLU A CA 1
ATOM 1318 C C . GLU A 1 168 ? -4.275 -20.931 18.873 1.00 46.66 168 GLU A C 1
ATOM 1320 O O . GLU A 1 168 ? -4.467 -20.967 20.089 1.00 46.66 168 GLU A O 1
ATOM 1325 N N . SER A 1 169 ? -4.812 -19.928 18.164 1.00 46.69 169 SER A N 1
ATOM 1326 C CA . SER A 1 169 ? -5.758 -18.959 18.777 1.00 46.69 169 SER A CA 1
ATOM 1327 C C . SER A 1 169 ? -7.077 -18.909 17.988 1.00 46.69 169 SER A C 1
ATOM 1329 O O . SER A 1 169 ? -7.114 -18.479 16.842 1.00 46.69 169 SER A O 1
ATOM 1331 N N . ILE A 1 170 ? -8.189 -19.529 18.413 1.00 49.12 170 ILE A N 1
ATOM 1332 C CA . ILE A 1 170 ? -9.032 -19.345 19.616 1.00 49.12 170 ILE A CA 1
ATOM 1333 C C . ILE A 1 170 ? -9.582 -17.909 19.739 1.00 49.12 170 ILE A C 1
ATOM 1335 O O . IL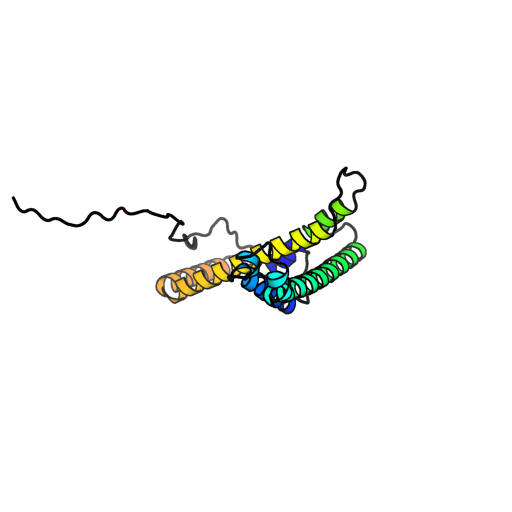E A 1 170 ? -8.891 -16.968 20.110 1.00 49.12 170 ILE A O 1
ATOM 1339 N N . GLY A 1 171 ? -10.885 -17.765 19.465 1.00 43.97 171 GLY A N 1
ATOM 1340 C CA . GLY A 1 171 ? -11.765 -16.732 20.036 1.00 43.97 171 GLY A CA 1
ATOM 1341 C C . GLY A 1 171 ? -11.789 -15.338 19.399 1.00 43.97 171 GLY A C 1
ATOM 1342 O O . GLY A 1 171 ? -12.801 -14.655 19.531 1.00 43.97 171 GLY A O 1
ATOM 1343 N N . LEU A 1 172 ? -10.747 -14.917 18.677 1.00 39.84 172 LEU A N 1
ATOM 1344 C CA . LEU A 1 172 ? -10.664 -13.575 18.068 1.00 39.84 172 LEU A CA 1
ATOM 1345 C C . LEU A 1 172 ? -11.012 -13.544 16.574 1.00 39.84 172 LEU A C 1
ATOM 1347 O O . LEU A 1 172 ? -10.643 -12.617 15.854 1.00 39.84 172 LEU A O 1
ATOM 1351 N N . THR A 1 173 ? -11.767 -14.526 16.081 1.00 38.56 173 THR A N 1
ATOM 1352 C CA . THR A 1 173 ? -12.393 -14.391 14.766 1.00 38.56 173 THR A CA 1
ATOM 1353 C C . THR A 1 173 ? -13.468 -13.314 14.876 1.00 38.56 173 THR A C 1
ATOM 1355 O O . THR A 1 173 ? -14.588 -13.579 15.318 1.00 38.56 173 THR A O 1
ATOM 1358 N N . ALA A 1 174 ? -13.143 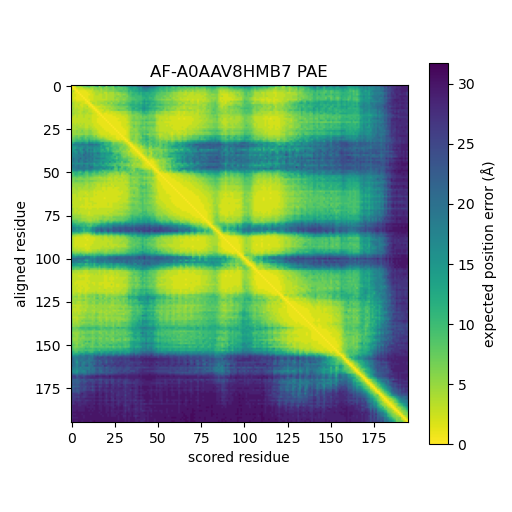-12.086 14.466 1.00 38.94 174 ALA A N 1
ATOM 1359 C CA . ALA A 1 174 ? -14.140 -11.077 14.153 1.00 38.94 174 ALA A CA 1
ATOM 1360 C C . ALA A 1 174 ? -14.986 -11.621 12.994 1.00 38.94 174 ALA A C 1
ATOM 1362 O O . ALA A 1 174 ? -14.701 -11.409 11.816 1.00 38.94 174 ALA A O 1
ATOM 1363 N N . ARG A 1 175 ? -16.027 -12.393 13.321 1.00 36.53 175 ARG A N 1
ATOM 1364 C CA . ARG A 1 175 ? -17.092 -12.698 12.374 1.00 36.53 175 ARG A CA 1
ATOM 1365 C C . ARG A 1 175 ? -17.657 -11.350 11.957 1.00 36.53 175 ARG A C 1
ATOM 1367 O O . ARG A 1 175 ? -18.377 -10.718 12.728 1.00 36.53 175 ARG A O 1
ATOM 1374 N N . ARG A 1 176 ? -17.342 -10.921 10.735 1.00 36.22 176 ARG A N 1
ATOM 1375 C CA . ARG A 1 176 ? -18.071 -9.862 10.040 1.00 36.22 176 ARG A CA 1
ATOM 1376 C C . ARG A 1 176 ? -19.547 -10.267 10.077 1.00 36.22 176 ARG A C 1
ATOM 1378 O O . ARG A 1 176 ? -19.955 -11.187 9.374 1.00 36.22 176 ARG A O 1
ATOM 1385 N N . LYS A 1 177 ? -20.332 -9.664 10.976 1.00 39.38 177 LYS A N 1
ATOM 1386 C CA . LYS A 1 177 ? -21.690 -10.128 11.324 1.00 39.38 177 LYS A CA 1
ATOM 1387 C C . LYS A 1 177 ? -22.739 -9.811 10.247 1.00 39.38 177 LYS A C 1
ATOM 1389 O O . LYS A 1 177 ? -23.930 -9.977 10.488 1.00 39.38 177 LYS A O 1
ATOM 1394 N N . THR A 1 178 ? -22.306 -9.414 9.055 1.00 31.83 178 THR A N 1
ATOM 1395 C CA . THR A 1 178 ? -23.180 -9.147 7.915 1.00 31.83 178 THR A CA 1
ATOM 1396 C C . THR A 1 178 ? -22.446 -9.490 6.619 1.00 31.83 178 THR A C 1
ATOM 1398 O O . THR A 1 178 ? -21.525 -8.771 6.221 1.00 31.83 178 THR A O 1
ATOM 1401 N N . PRO A 1 179 ? -22.831 -10.576 5.927 1.00 41.53 179 PRO A N 1
ATOM 1402 C CA . PRO A 1 179 ? -22.669 -10.633 4.485 1.00 41.53 179 PRO A CA 1
ATOM 1403 C C . PRO A 1 179 ? -23.502 -9.497 3.872 1.00 41.53 179 PRO A C 1
ATOM 1405 O O . PRO A 1 179 ? -24.565 -9.160 4.397 1.00 41.53 179 PRO A O 1
ATOM 1408 N N . LEU A 1 180 ? -23.043 -8.924 2.758 1.00 38.75 180 LEU A N 1
ATOM 1409 C CA . LEU A 1 180 ? -23.881 -8.139 1.847 1.00 38.75 180 LEU A CA 1
ATOM 1410 C C . LEU A 1 180 ? -24.969 -9.067 1.277 1.00 38.75 180 LEU A C 1
ATOM 1412 O O . LEU A 1 180 ? -24.858 -9.564 0.163 1.00 38.75 180 LEU A O 1
ATOM 1416 N N . LEU A 1 181 ? -25.992 -9.364 2.072 1.00 38.44 181 LEU A N 1
ATOM 1417 C CA . LEU A 1 181 ? -27.217 -9.992 1.610 1.00 38.44 181 LEU A CA 1
ATOM 1418 C C . LEU A 1 181 ? -28.231 -8.873 1.420 1.00 38.44 181 LEU A C 1
ATOM 1420 O O . LEU A 1 181 ? -28.861 -8.403 2.366 1.00 38.44 181 LEU A O 1
ATOM 1424 N N . LEU A 1 182 ? -28.348 -8.425 0.174 1.00 31.58 182 LEU A N 1
ATOM 1425 C CA . LEU A 1 182 ? -29.487 -7.645 -0.276 1.00 31.58 182 LEU A CA 1
ATOM 1426 C C . LEU A 1 182 ? -30.709 -8.575 -0.242 1.00 31.58 182 LEU A C 1
ATOM 1428 O O . LEU A 1 182 ? -30.935 -9.344 -1.173 1.00 31.58 182 LEU A O 1
ATOM 1432 N N . PHE A 1 183 ? -31.478 -8.549 0.844 1.00 35.16 183 PHE A N 1
ATOM 1433 C CA . PHE A 1 183 ? -32.804 -9.159 0.852 1.00 35.16 183 PHE A CA 1
ATOM 1434 C C . PHE A 1 183 ? -33.800 -8.131 0.320 1.00 35.16 183 PHE A C 1
ATOM 1436 O O . PHE A 1 183 ? -34.110 -7.149 0.993 1.00 35.16 183 PHE A O 1
ATOM 1443 N N . ALA A 1 184 ? -34.300 -8.351 -0.896 1.00 36.91 184 ALA A N 1
ATOM 1444 C CA . ALA A 1 184 ? -35.523 -7.699 -1.340 1.00 36.91 184 ALA A CA 1
ATOM 1445 C C . ALA A 1 184 ? -36.682 -8.322 -0.554 1.00 36.91 184 ALA A C 1
ATOM 1447 O O . ALA A 1 184 ? -37.050 -9.472 -0.789 1.00 36.91 184 ALA A O 1
ATOM 1448 N N . VAL A 1 185 ? -37.213 -7.584 0.417 1.00 39.47 185 VAL A N 1
ATOM 1449 C CA . VAL A 1 185 ? -38.420 -7.981 1.143 1.00 39.47 185 VAL A CA 1
ATOM 1450 C C . VAL A 1 185 ? -39.612 -7.391 0.385 1.00 39.47 185 VAL A C 1
ATOM 1452 O O . VAL A 1 185 ? -39.725 -6.163 0.336 1.00 39.47 185 VAL A O 1
ATOM 1455 N N . PRO A 1 186 ? -40.486 -8.198 -0.245 1.00 36.31 186 PRO A N 1
ATOM 1456 C CA . PRO A 1 186 ? -41.753 -7.684 -0.736 1.00 36.31 186 PRO A CA 1
ATOM 1457 C C . PRO A 1 186 ? -42.602 -7.254 0.464 1.00 36.31 186 PRO A C 1
ATOM 1459 O O . PRO A 1 186 ? -42.793 -7.999 1.423 1.00 36.31 186 PRO A O 1
ATOM 1462 N N . TYR A 1 187 ? -43.059 -6.010 0.417 1.00 37.19 187 TYR A N 1
ATOM 1463 C CA . TYR A 1 187 ? -43.962 -5.424 1.394 1.00 37.19 187 TYR A CA 1
ATOM 1464 C C . TYR A 1 187 ? -45.362 -6.013 1.178 1.00 37.19 187 TYR A C 1
ATOM 1466 O O . TYR A 1 187 ? -46.071 -5.580 0.271 1.00 37.19 187 TYR A O 1
ATOM 1474 N N . GLU A 1 188 ? -45.757 -7.009 1.973 1.00 43.78 188 GLU A N 1
ATOM 1475 C CA . GLU A 1 188 ? -47.167 -7.388 2.093 1.00 43.78 188 GLU A CA 1
ATOM 1476 C C . GLU A 1 188 ? -47.790 -6.635 3.268 1.00 43.78 188 GLU A C 1
ATOM 1478 O O . GLU A 1 188 ? -47.357 -6.731 4.417 1.00 43.78 188 GLU A O 1
ATOM 1483 N N . ILE A 1 189 ? -48.778 -5.814 2.923 1.00 45.12 189 ILE A N 1
ATOM 1484 C CA . ILE A 1 189 ? -49.587 -5.021 3.839 1.00 45.12 189 ILE A CA 1
ATOM 1485 C C . ILE A 1 189 ? -50.495 -5.968 4.616 1.00 45.12 189 ILE A C 1
ATOM 1487 O O . ILE A 1 189 ? -51.221 -6.769 4.031 1.00 45.12 189 ILE A O 1
ATOM 1491 N N . ASP A 1 190 ? -50.466 -5.812 5.933 1.00 49.38 190 ASP A N 1
ATOM 1492 C CA . ASP A 1 190 ? -51.388 -6.415 6.881 1.00 49.38 190 ASP A CA 1
ATOM 1493 C C . ASP A 1 190 ? -52.845 -6.136 6.470 1.00 49.38 190 ASP A C 1
ATOM 1495 O O . ASP A 1 190 ? -53.287 -4.986 6.412 1.00 49.38 190 ASP A O 1
ATOM 1499 N N . MET A 1 191 ? -53.610 -7.187 6.189 1.00 39.56 191 MET A N 1
ATOM 1500 C CA . MET A 1 191 ? -55.059 -7.131 6.325 1.00 39.56 191 MET A CA 1
ATOM 1501 C C . MET A 1 191 ? -55.480 -8.252 7.254 1.00 39.56 191 MET A C 1
ATOM 1503 O O . MET A 1 191 ? -55.764 -9.374 6.836 1.00 39.56 191 MET A O 1
ATOM 1507 N N . GLY A 1 192 ? -55.536 -7.907 8.539 1.00 49.81 192 GLY A N 1
ATOM 1508 C CA . GLY A 1 192 ? -56.301 -8.650 9.515 1.00 49.81 192 GLY A CA 1
ATOM 1509 C C . GLY A 1 192 ? -57.714 -8.895 8.997 1.00 49.81 192 GLY A C 1
ATOM 1510 O O . GLY A 1 192 ? -58.451 -7.962 8.677 1.00 49.81 192 GLY A O 1
ATOM 1511 N N . ILE A 1 193 ? -58.097 -10.164 8.953 1.00 42.12 193 ILE A N 1
ATOM 1512 C CA . ILE A 1 193 ? -59.495 -10.556 8.881 1.00 42.12 193 ILE A CA 1
ATOM 1513 C C . ILE A 1 193 ? -59.698 -11.626 9.948 1.00 42.12 193 ILE A C 1
ATOM 1515 O O . ILE A 1 193 ? -59.277 -12.770 9.806 1.00 42.12 193 ILE A O 1
ATOM 1519 N N . ASN A 1 194 ? -60.300 -11.186 11.054 1.00 39.00 194 ASN A N 1
ATOM 1520 C CA . ASN A 1 194 ? -60.996 -12.040 12.008 1.00 39.00 194 ASN A CA 1
ATOM 1521 C C . ASN A 1 194 ? -62.044 -12.886 11.272 1.00 39.00 194 ASN A C 1
ATOM 1523 O O . ASN A 1 194 ? -62.820 -12.343 10.481 1.00 39.00 194 ASN A O 1
ATOM 1527 N N . GLY A 1 195 ? -62.116 -14.170 11.615 1.00 37.84 195 GLY A N 1
ATOM 1528 C CA . GLY A 1 195 ? -63.173 -15.098 11.215 1.00 37.84 195 GLY A CA 1
ATOM 1529 C C . GLY A 1 195 ? -62.933 -16.472 11.802 1.00 37.84 195 GLY A C 1
ATOM 1530 O O . GLY A 1 195 ? -62.234 -17.256 11.128 1.00 37.84 195 GLY A O 1
#

Nearest PDB structures (foldseek):
  4wnu-assembly1_A  TM=7.495E-01  e=2.793E-04  Homo sapiens
  4xry-assembly3_C  TM=7.385E-01  e=3.479E-04  Homo sapiens
  6csd-assembly2_B  TM=7.319E-01  e=3.479E-04  Homo sapiens
  5tft-assembly3_C  TM=7.399E-01  e=4.102E-04  Homo sapiens
  4ejg-assembly8_H  TM=7.713E-01  e=1.230E-03  Homo sapiens

pLDDT: mean 74.34, std 17.1, range [31.58, 94.0]